Protein AF-A0A962MUR0-F1 (afdb_monomer)

Structure (mmCIF, N/CA/C/O backbone):
data_AF-A0A962MUR0-F1
#
_entry.id   AF-A0A962MUR0-F1
#
loop_
_atom_site.group_PDB
_atom_site.id
_atom_site.type_symbol
_atom_site.label_atom_id
_atom_site.label_alt_id
_atom_site.label_comp_id
_atom_site.label_asym_id
_atom_site.label_entity_id
_atom_site.label_seq_id
_atom_site.pdbx_PDB_ins_code
_atom_site.Cartn_x
_atom_site.Cartn_y
_atom_site.Cartn_z
_atom_site.occupancy
_atom_site.B_iso_or_equiv
_atom_site.auth_seq_id
_atom_site.auth_comp_id
_atom_site.auth_asym_id
_atom_site.auth_atom_id
_atom_site.pdbx_PDB_model_num
ATOM 1 N N . MET A 1 1 ? -24.476 7.058 16.464 1.00 91.00 1 MET A N 1
ATOM 2 C CA . MET A 1 1 ? -24.749 7.103 15.006 1.00 91.00 1 MET A CA 1
ATOM 3 C C . MET A 1 1 ? -24.484 5.708 14.473 1.00 91.00 1 MET A C 1
ATOM 5 O O . MET A 1 1 ? -23.528 5.106 14.948 1.00 91.00 1 MET A O 1
ATOM 9 N N . LYS A 1 2 ? -25.332 5.160 13.594 1.00 96.19 2 LYS A N 1
ATOM 10 C CA . LYS A 1 2 ? -25.088 3.818 13.044 1.00 96.19 2 LYS A CA 1
ATOM 11 C C . LYS A 1 2 ? -24.038 3.893 11.935 1.00 96.19 2 LYS A C 1
ATOM 13 O O . LYS A 1 2 ? -23.940 4.911 11.255 1.00 96.19 2 LYS A O 1
ATOM 18 N N . ILE A 1 3 ? -23.283 2.816 11.740 1.00 96.94 3 ILE A N 1
ATOM 19 C CA . ILE A 1 3 ? -22.234 2.721 10.719 1.00 96.94 3 ILE A CA 1
ATOM 20 C C . ILE A 1 3 ? -22.743 3.052 9.301 1.00 96.94 3 ILE A C 1
ATOM 22 O O . ILE A 1 3 ? -22.051 3.802 8.620 1.00 96.94 3 ILE A O 1
ATOM 26 N N . PRO A 1 4 ? -23.930 2.594 8.844 1.00 97.62 4 PRO A N 1
ATOM 27 C CA . PRO A 1 4 ? -24.432 2.964 7.519 1.00 97.62 4 PRO A CA 1
ATOM 28 C C . PRO A 1 4 ? -24.612 4.476 7.332 1.00 97.62 4 PRO A C 1
ATOM 30 O O . PRO A 1 4 ? -24.230 5.005 6.293 1.00 97.62 4 PRO A O 1
ATOM 33 N N . ASP A 1 5 ? -25.132 5.175 8.346 1.00 97.69 5 ASP A N 1
ATOM 34 C CA . ASP A 1 5 ? -25.306 6.632 8.302 1.00 97.69 5 ASP A CA 1
ATOM 35 C C . ASP A 1 5 ? -23.935 7.332 8.318 1.00 97.69 5 ASP A C 1
ATOM 37 O O . ASP A 1 5 ? -23.679 8.242 7.540 1.00 97.69 5 ASP A O 1
ATOM 41 N N . TYR A 1 6 ? -23.014 6.852 9.162 1.00 98.00 6 TYR A N 1
ATOM 42 C CA . TYR A 1 6 ? -21.638 7.354 9.236 1.00 98.00 6 TYR A CA 1
ATOM 43 C C . TYR A 1 6 ? -20.894 7.238 7.898 1.00 98.00 6 TYR A C 1
ATOM 45 O O . TYR A 1 6 ? -20.182 8.158 7.502 1.00 98.00 6 TYR A O 1
ATOM 53 N N . LEU A 1 7 ? -21.062 6.116 7.192 1.00 97.88 7 LEU A N 1
ATOM 54 C CA . LEU A 1 7 ? -20.420 5.873 5.901 1.00 97.88 7 LEU A CA 1
ATOM 55 C C . LEU A 1 7 ? -20.862 6.877 4.833 1.00 97.88 7 LEU A C 1
ATOM 57 O O . LEU A 1 7 ? -20.022 7.312 4.049 1.00 97.88 7 LEU A O 1
ATOM 61 N N . GLN A 1 8 ? -22.137 7.277 4.828 1.00 97.62 8 GLN A N 1
ATOM 62 C CA . GLN A 1 8 ? -22.642 8.291 3.896 1.00 97.62 8 GLN A CA 1
ATOM 63 C C . GLN A 1 8 ? -21.968 9.646 4.130 1.00 97.62 8 GLN A C 1
ATOM 65 O O . GLN A 1 8 ? -21.512 10.279 3.182 1.00 97.62 8 GLN A O 1
ATOM 70 N N . GLU A 1 9 ? -21.833 10.058 5.392 1.00 97.75 9 GLU A N 1
ATOM 71 C CA . GLU A 1 9 ? -21.194 11.330 5.753 1.00 97.75 9 GLU A CA 1
ATOM 72 C C . GLU A 1 9 ? -19.685 11.340 5.455 1.00 97.75 9 GLU A C 1
ATOM 74 O O . GLU A 1 9 ? -19.100 12.382 5.158 1.00 97.75 9 GLU A O 1
ATOM 79 N N . MET A 1 10 ? -19.036 10.176 5.523 1.00 97.56 10 MET A N 1
ATOM 80 C CA . MET A 1 10 ? -17.583 10.058 5.384 1.00 97.56 10 MET A CA 1
ATOM 81 C C . MET A 1 10 ? -17.094 9.742 3.976 1.00 97.56 10 MET A C 1
ATOM 83 O O . MET A 1 10 ? -15.883 9.802 3.752 1.00 97.56 10 MET A O 1
ATOM 87 N N . GLN A 1 11 ? -17.990 9.423 3.039 1.00 98.00 11 GLN A N 1
ATOM 88 C CA . GLN A 1 11 ? -17.624 8.944 1.706 1.00 98.00 11 GLN A CA 1
ATOM 89 C C . GLN A 1 11 ? -16.586 9.841 1.030 1.00 98.00 11 GLN A C 1
ATOM 91 O O . GLN A 1 11 ? -15.502 9.375 0.686 1.00 98.00 11 GLN A O 1
ATOM 96 N N . HIS A 1 12 ? -16.865 11.141 0.933 1.00 97.94 12 HIS A N 1
ATOM 97 C CA . HIS A 1 12 ? -15.973 12.077 0.253 1.00 97.94 12 HIS A CA 1
ATOM 98 C C . HIS A 1 12 ? -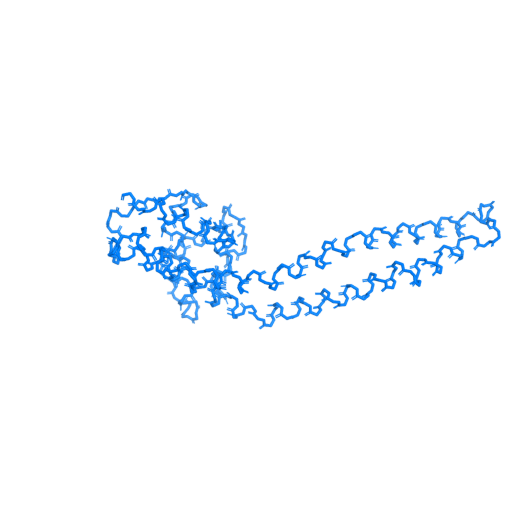14.572 12.145 0.889 1.00 97.94 12 HIS A C 1
ATOM 100 O O . HIS A 1 12 ? -13.558 12.170 0.188 1.00 97.94 12 HIS A O 1
ATOM 106 N N . ALA A 1 13 ? -14.500 12.153 2.224 1.00 97.94 13 ALA A N 1
ATOM 107 C CA . ALA A 1 13 ? -13.229 12.205 2.941 1.00 97.94 13 ALA A CA 1
ATOM 108 C C . ALA A 1 13 ? -12.424 10.909 2.759 1.00 97.94 13 ALA A C 1
ATOM 110 O O . ALA A 1 13 ? -11.217 10.961 2.522 1.00 97.94 13 ALA A O 1
ATOM 111 N N . VAL A 1 14 ? -13.090 9.753 2.824 1.00 98.12 14 VAL A N 1
ATOM 112 C CA . VAL A 1 14 ? -12.462 8.440 2.627 1.00 98.12 14 VAL A CA 1
ATOM 113 C C . VAL A 1 14 ? -11.952 8.284 1.195 1.00 98.12 14 VAL A C 1
ATOM 115 O O . VAL A 1 14 ? -10.801 7.898 1.010 1.00 98.12 14 VAL A O 1
ATOM 118 N N . GLU A 1 15 ? -12.761 8.625 0.189 1.00 98.06 15 GLU A N 1
ATOM 119 C CA . GLU A 1 15 ? -12.361 8.578 -1.224 1.00 98.06 15 GLU A CA 1
ATOM 120 C C . GLU A 1 15 ? -11.137 9.455 -1.494 1.00 98.06 15 GLU A C 1
ATOM 122 O O . GLU A 1 15 ? -10.189 9.013 -2.142 1.00 98.06 15 GLU A O 1
ATOM 127 N N . THR A 1 16 ? -11.128 10.672 -0.944 1.00 97.75 16 THR A N 1
ATOM 128 C CA . THR A 1 16 ? -9.997 11.597 -1.083 1.00 97.75 16 THR A CA 1
ATOM 129 C C . THR A 1 16 ? -8.728 10.998 -0.480 1.00 97.75 16 THR A C 1
ATOM 131 O O . THR A 1 16 ? -7.698 10.936 -1.147 1.00 97.75 16 THR A O 1
ATOM 134 N N . VAL A 1 17 ? -8.795 10.501 0.759 1.00 97.31 17 VAL A N 1
ATOM 135 C CA . VAL A 1 17 ? -7.627 9.927 1.445 1.00 97.31 17 VAL A CA 1
ATOM 136 C C . VAL A 1 17 ? -7.112 8.671 0.737 1.00 97.31 17 VAL A C 1
ATOM 138 O O 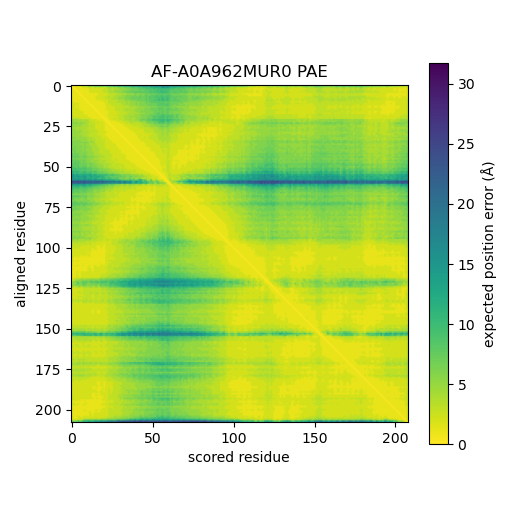. VAL A 1 17 ? -5.906 8.549 0.535 1.00 97.31 17 VAL A O 1
ATOM 141 N N . ILE A 1 18 ? -7.995 7.764 0.307 1.00 97.12 18 ILE A N 1
ATOM 142 C CA . ILE A 1 18 ? -7.610 6.561 -0.452 1.00 97.12 18 ILE A CA 1
ATOM 143 C C . ILE A 1 18 ? -6.938 6.940 -1.778 1.00 97.12 18 ILE A C 1
ATOM 145 O O . ILE A 1 18 ? -5.914 6.351 -2.141 1.00 97.12 18 ILE A O 1
ATOM 149 N N . GLY A 1 19 ? -7.486 7.935 -2.481 1.00 95.69 19 GLY A N 1
ATOM 150 C CA . GLY A 1 19 ? -6.922 8.444 -3.728 1.00 95.69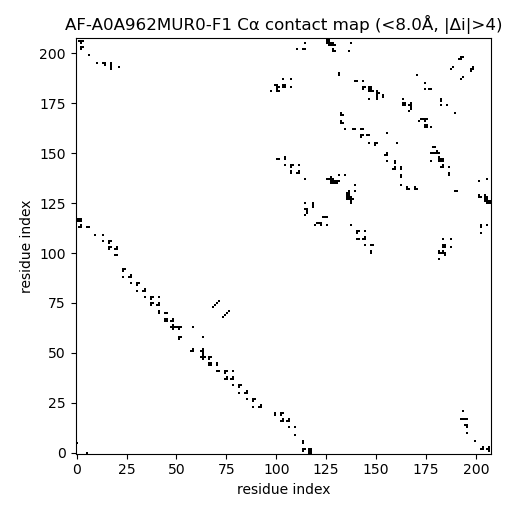 19 GLY A CA 1
ATOM 151 C C . GLY A 1 19 ? -5.501 8.979 -3.547 1.00 95.69 19 GLY A C 1
ATOM 152 O O . GLY A 1 19 ? -4.619 8.642 -4.335 1.00 95.69 19 GLY A O 1
ATOM 153 N N . GLU A 1 20 ? -5.254 9.752 -2.488 1.00 94.25 20 GLU A N 1
ATOM 154 C CA . GLU A 1 20 ? -3.919 10.291 -2.195 1.00 94.25 20 GLU A CA 1
ATOM 155 C C . GLU A 1 20 ? -2.923 9.205 -1.746 1.00 94.25 20 GLU A C 1
ATOM 157 O O . GLU A 1 20 ? -1.777 9.221 -2.189 1.00 94.25 20 GLU A O 1
ATOM 162 N N . ILE A 1 21 ? -3.348 8.217 -0.947 1.00 93.75 21 ILE A N 1
ATOM 163 C CA . ILE A 1 21 ? -2.493 7.078 -0.545 1.00 93.75 21 ILE A CA 1
ATOM 164 C C . ILE A 1 21 ? -2.026 6.271 -1.768 1.00 93.75 21 ILE A C 1
ATOM 166 O O . ILE A 1 21 ? -0.873 5.832 -1.843 1.00 93.75 21 ILE A O 1
ATOM 170 N N . SER A 1 22 ? -2.930 6.059 -2.726 1.00 92.19 22 SER A N 1
ATOM 171 C CA . SER A 1 22 ? -2.708 5.137 -3.845 1.00 92.19 22 SER A CA 1
ATOM 172 C C . SER A 1 22 ? -1.991 5.784 -5.031 1.00 92.19 22 SER A C 1
ATOM 174 O O . SER A 1 22 ? -1.354 5.076 -5.808 1.00 92.19 22 SER A O 1
ATOM 176 N N . ARG A 1 23 ? -2.073 7.114 -5.187 1.00 91.12 23 ARG A N 1
ATOM 177 C CA . ARG A 1 23 ? -1.609 7.829 -6.389 1.00 91.12 23 ARG A CA 1
ATOM 178 C C . ARG A 1 23 ? -0.151 7.537 -6.737 1.00 91.12 23 ARG A C 1
ATOM 180 O O . ARG A 1 23 ? 0.143 7.167 -7.869 1.00 91.12 23 ARG A O 1
ATOM 187 N N . GLU A 1 24 ? 0.761 7.718 -5.788 1.00 88.69 24 GLU A N 1
ATOM 188 C CA . GLU A 1 24 ? 2.200 7.573 -6.053 1.00 88.69 24 GLU A CA 1
ATOM 189 C C . GLU A 1 24 ? 2.610 6.111 -6.231 1.00 88.69 24 GLU A C 1
ATOM 191 O O . GLU A 1 24 ? 3.416 5.794 -7.105 1.00 88.69 24 GLU A O 1
ATOM 196 N N . HIS A 1 25 ? 1.990 5.210 -5.469 1.00 89.88 25 HIS A N 1
ATOM 197 C CA . HIS A 1 25 ? 2.179 3.771 -5.628 1.00 89.88 25 HIS A CA 1
ATOM 198 C C . HIS A 1 25 ? 1.737 3.290 -7.013 1.00 89.88 25 HIS A C 1
ATOM 200 O O . HIS A 1 25 ? 2.443 2.496 -7.633 1.00 89.88 25 HIS A O 1
ATOM 206 N N . GLN A 1 26 ? 0.611 3.802 -7.523 1.00 92.62 26 GLN A N 1
ATOM 207 C CA . GLN A 1 26 ? 0.123 3.456 -8.856 1.00 92.62 26 GLN A CA 1
ATOM 208 C C . GLN A 1 26 ? 1.083 3.940 -9.948 1.00 92.62 26 GLN A C 1
ATOM 210 O O . GLN A 1 26 ? 1.400 3.171 -10.845 1.00 92.62 26 GLN A O 1
ATOM 215 N N . ILE A 1 27 ? 1.626 5.157 -9.828 1.00 94.06 27 ILE A N 1
ATOM 216 C CA . ILE A 1 27 ? 2.626 5.679 -10.776 1.00 94.06 27 ILE A CA 1
ATOM 217 C C . ILE A 1 27 ? 3.860 4.769 -10.827 1.00 94.06 27 ILE A C 1
ATOM 219 O O . ILE A 1 27 ? 4.332 4.426 -11.909 1.00 94.06 27 ILE A O 1
ATOM 223 N N . VAL A 1 28 ? 4.382 4.356 -9.667 1.00 94.75 28 VAL A N 1
ATOM 224 C CA . VAL A 1 28 ? 5.532 3.440 -9.605 1.00 94.75 28 VAL A CA 1
ATOM 225 C C . VAL A 1 28 ? 5.189 2.086 -10.234 1.00 94.75 28 VAL A C 1
ATOM 227 O O . VAL A 1 28 ? 5.980 1.570 -11.024 1.00 94.75 28 VAL A O 1
ATOM 230 N N . ALA A 1 29 ? 4.016 1.528 -9.926 1.00 94.69 29 ALA A N 1
ATOM 231 C CA . ALA A 1 29 ? 3.569 0.251 -10.478 1.00 94.69 29 ALA A CA 1
ATOM 232 C C . ALA A 1 29 ? 3.402 0.299 -12.008 1.00 94.69 29 ALA A C 1
ATOM 234 O O . ALA A 1 29 ? 3.852 -0.614 -12.703 1.00 94.69 29 ALA A O 1
ATOM 235 N N . ASP A 1 30 ? 2.822 1.376 -12.540 1.00 96.50 30 ASP A N 1
ATOM 236 C CA . ASP A 1 30 ? 2.631 1.576 -13.978 1.00 96.50 30 ASP A CA 1
ATOM 237 C C . ASP A 1 30 ? 3.984 1.693 -14.698 1.00 96.50 30 ASP A C 1
ATOM 239 O O . ASP A 1 30 ? 4.229 1.003 -15.688 1.00 96.50 30 ASP A O 1
ATOM 243 N N . LEU A 1 31 ? 4.920 2.480 -14.153 1.00 97.38 31 LEU A N 1
ATOM 244 C CA . LEU A 1 31 ? 6.272 2.614 -14.707 1.00 97.38 31 LEU A CA 1
ATOM 245 C C . LEU A 1 31 ? 7.040 1.286 -14.697 1.00 97.38 31 LEU A C 1
ATOM 247 O O . LEU A 1 31 ? 7.739 0.975 -15.663 1.00 97.38 31 LEU A O 1
ATOM 251 N N . GLN A 1 32 ? 6.897 0.477 -13.644 1.00 97.38 32 GLN A N 1
ATOM 252 C CA . GLN A 1 32 ? 7.473 -0.870 -13.593 1.00 97.38 32 GLN A CA 1
ATOM 253 C C . GLN A 1 32 ? 6.870 -1.787 -14.663 1.00 97.38 32 GLN A C 1
ATOM 255 O O . GLN A 1 32 ? 7.609 -2.510 -15.338 1.00 97.38 32 GLN A O 1
ATOM 260 N N . ALA A 1 33 ? 5.548 -1.741 -14.842 1.00 97.44 33 ALA A N 1
ATOM 261 C CA . ALA A 1 33 ? 4.847 -2.527 -15.851 1.00 97.44 33 ALA A CA 1
ATOM 262 C C . ALA A 1 33 ? 5.248 -2.125 -17.279 1.00 97.44 33 ALA A C 1
ATOM 264 O O . ALA A 1 33 ? 5.405 -2.994 -18.134 1.00 97.44 33 ALA A O 1
ATOM 265 N N . GLU A 1 34 ? 5.474 -0.834 -17.530 1.00 97.19 34 GLU A N 1
ATOM 266 C CA . GLU A 1 34 ? 5.957 -0.312 -18.815 1.00 97.19 34 GLU A CA 1
ATOM 267 C C . GLU A 1 34 ? 7.441 -0.631 -19.068 1.00 97.19 34 GLU A C 1
ATOM 269 O O . GLU A 1 34 ? 7.841 -0.883 -20.206 1.00 97.19 34 GLU A O 1
ATOM 274 N N . LEU A 1 35 ? 8.271 -0.667 -18.021 1.00 97.31 35 LEU A N 1
ATOM 275 C CA . LEU A 1 35 ? 9.699 -0.976 -18.132 1.00 97.31 35 LEU A CA 1
ATOM 276 C C . LEU A 1 35 ? 9.962 -2.467 -18.403 1.00 97.31 35 LEU A C 1
ATOM 278 O O . LEU A 1 35 ? 10.924 -2.809 -19.092 1.00 97.31 35 LEU A O 1
ATOM 282 N N . ALA A 1 36 ? 9.107 -3.361 -17.898 1.00 97.69 36 ALA A N 1
ATOM 283 C CA . ALA A 1 36 ? 9.243 -4.807 -18.077 1.00 97.69 36 ALA A CA 1
ATOM 284 C C . ALA A 1 36 ? 9.367 -5.256 -19.556 1.00 97.69 36 ALA A C 1
ATOM 286 O O . ALA A 1 36 ? 10.350 -5.931 -19.878 1.00 97.69 36 ALA A O 1
ATOM 287 N N . PRO A 1 37 ? 8.462 -4.881 -20.486 1.00 97.94 37 PRO A N 1
ATOM 288 C CA . PRO A 1 37 ? 8.604 -5.244 -21.896 1.00 97.94 37 PRO A CA 1
ATOM 289 C C . PRO A 1 37 ? 9.809 -4.573 -22.570 1.00 97.94 37 PRO A C 1
ATOM 291 O O . PRO A 1 37 ? 10.417 -5.176 -23.452 1.00 97.94 37 PRO A O 1
ATOM 294 N N . LEU A 1 38 ? 10.199 -3.364 -22.146 1.00 98.06 38 LEU A N 1
ATOM 295 C CA . LEU A 1 38 ? 11.386 -2.680 -22.675 1.00 98.06 38 LEU A CA 1
ATOM 296 C C . LEU A 1 38 ? 12.681 -3.404 -22.292 1.00 98.06 38 LEU A C 1
ATOM 298 O O . LEU A 1 38 ? 13.577 -3.536 -23.126 1.00 98.06 38 LEU A O 1
ATOM 302 N N . ASN A 1 39 ? 12.770 -3.911 -21.057 1.00 97.94 39 ASN A N 1
ATOM 303 C CA . ASN A 1 39 ? 13.885 -4.750 -20.618 1.00 97.94 39 ASN A CA 1
ATOM 304 C C . ASN A 1 39 ? 13.989 -6.014 -21.482 1.00 97.94 39 ASN A C 1
AT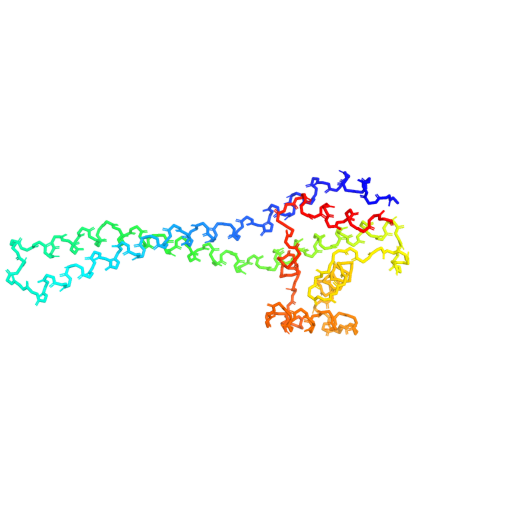OM 306 O O . ASN A 1 39 ? 15.058 -6.284 -22.023 1.00 97.94 39 ASN A O 1
ATOM 310 N N . ALA A 1 40 ? 12.874 -6.729 -21.670 1.00 98.19 40 ALA A N 1
ATOM 311 C CA . ALA A 1 40 ? 12.846 -7.954 -22.467 1.00 98.19 40 ALA A CA 1
ATOM 312 C C . ALA A 1 40 ? 13.238 -7.711 -23.937 1.00 98.19 40 ALA A C 1
ATOM 314 O O . ALA A 1 40 ? 14.039 -8.457 -24.495 1.00 98.19 40 ALA A O 1
ATOM 315 N N . ALA A 1 41 ? 12.724 -6.644 -24.559 1.00 98.06 41 ALA A N 1
ATOM 316 C CA . ALA A 1 41 ? 13.063 -6.292 -25.939 1.00 98.06 41 ALA A CA 1
ATOM 317 C C . ALA A 1 41 ? 14.533 -5.864 -26.102 1.00 98.06 41 ALA A C 1
ATOM 319 O O . ALA A 1 41 ? 15.169 -6.185 -27.104 1.00 98.06 41 ALA A O 1
ATOM 320 N N . THR A 1 42 ? 15.080 -5.155 -25.111 1.00 98.25 42 THR A N 1
ATOM 321 C CA . THR A 1 42 ? 16.491 -4.745 -25.101 1.00 98.25 42 THR A CA 1
ATOM 322 C C . THR A 1 42 ? 17.417 -5.956 -24.978 1.00 98.25 42 THR A C 1
ATOM 324 O O . THR A 1 42 ? 18.402 -6.061 -25.709 1.00 98.25 42 THR A O 1
ATOM 327 N N . GLU A 1 43 ? 17.088 -6.890 -24.084 1.00 98.38 43 GLU A N 1
ATOM 328 C CA . GLU A 1 43 ? 17.840 -8.133 -23.900 1.00 98.38 43 GLU A CA 1
ATOM 329 C C . GLU A 1 43 ? 17.808 -9.014 -25.157 1.00 98.38 43 GLU A C 1
ATOM 331 O O . GLU A 1 43 ? 18.859 -9.502 -25.576 1.00 98.38 43 GLU A O 1
ATOM 336 N N . ASP A 1 44 ? 16.645 -9.162 -25.804 1.00 98.31 44 ASP A N 1
ATOM 337 C CA . ASP A 1 44 ? 16.521 -9.879 -27.082 1.00 98.31 44 ASP A CA 1
ATOM 338 C C . ASP A 1 44 ? 17.408 -9.256 -28.170 1.00 98.31 44 ASP A C 1
ATOM 340 O O . ASP A 1 44 ? 18.207 -9.954 -28.801 1.00 98.31 44 ASP A O 1
ATOM 344 N N . GLY A 1 45 ? 17.322 -7.934 -28.355 1.00 98.06 45 GLY A N 1
ATOM 345 C CA . GLY A 1 45 ? 18.089 -7.211 -29.371 1.00 98.06 45 GLY A CA 1
ATOM 346 C C . GLY A 1 45 ? 19.599 -7.397 -29.213 1.00 98.06 45 GLY A C 1
ATOM 347 O O . GLY A 1 45 ? 20.287 -7.783 -30.165 1.00 98.06 45 GLY A O 1
ATOM 348 N N . TYR A 1 46 ? 20.119 -7.218 -27.995 1.00 98.31 46 TYR A N 1
ATOM 349 C CA . TYR A 1 46 ? 21.542 -7.422 -27.723 1.00 98.31 46 TYR A CA 1
ATOM 350 C C . TYR A 1 46 ? 21.965 -8.889 -27.804 1.00 98.31 46 TYR A C 1
ATOM 352 O O . TYR A 1 46 ? 23.034 -9.168 -28.347 1.00 98.31 46 TYR A O 1
ATOM 360 N N . SER A 1 47 ? 21.129 -9.831 -27.360 1.00 98.00 47 SER A N 1
ATOM 361 C CA . SER A 1 47 ? 21.418 -11.268 -27.477 1.00 98.00 47 SER A CA 1
ATOM 362 C C . SER A 1 47 ? 21.527 -11.706 -28.939 1.00 98.00 47 SER A C 1
ATOM 364 O O . SER A 1 47 ? 22.414 -12.480 -29.297 1.00 98.00 47 SER A O 1
ATOM 366 N N . ARG A 1 48 ? 20.662 -11.179 -29.815 1.00 96.81 48 ARG A N 1
ATOM 367 C CA . ARG A 1 48 ? 20.711 -11.434 -31.263 1.00 96.81 48 ARG A CA 1
ATOM 368 C C . ARG A 1 48 ? 21.958 -10.833 -31.907 1.00 96.81 48 ARG A C 1
ATOM 370 O O . ARG A 1 48 ? 22.603 -11.504 -32.713 1.00 96.81 48 ARG A O 1
ATOM 377 N N . ALA A 1 49 ? 22.317 -9.604 -31.537 1.00 96.69 49 ALA A N 1
ATOM 378 C CA . ALA A 1 49 ? 23.543 -8.973 -32.020 1.00 96.69 49 ALA A CA 1
ATOM 379 C C . ALA A 1 49 ? 24.794 -9.751 -31.573 1.00 96.69 49 ALA A C 1
ATOM 381 O O . ALA A 1 49 ? 25.687 -10.009 -32.380 1.00 96.69 49 ALA A O 1
ATOM 382 N N . GLU A 1 50 ? 24.838 -10.186 -30.310 1.00 96.75 50 GLU A N 1
ATOM 383 C CA . GLU A 1 50 ? 25.933 -10.995 -29.770 1.00 96.75 50 GLU A CA 1
ATOM 384 C C . GLU A 1 50 ? 26.016 -12.374 -30.435 1.00 96.75 50 GLU A C 1
ATOM 386 O O . GLU A 1 50 ? 27.112 -12.851 -30.737 1.00 96.75 50 GLU A O 1
ATOM 391 N N . PHE A 1 51 ? 24.874 -13.011 -30.701 1.00 96.69 51 PHE A N 1
ATOM 392 C CA . PHE A 1 51 ? 24.834 -14.274 -31.429 1.00 96.69 51 PHE A CA 1
ATOM 393 C C . PHE A 1 51 ? 25.494 -14.143 -32.806 1.00 96.69 51 PHE A C 1
ATOM 395 O O . PHE A 1 51 ? 26.343 -14.967 -33.140 1.00 96.69 51 PHE A O 1
ATOM 402 N N . LEU A 1 52 ? 25.163 -13.104 -33.576 1.00 95.62 52 LEU A N 1
ATOM 403 C CA . LEU A 1 52 ? 25.771 -12.861 -34.889 1.00 95.62 52 LEU A CA 1
ATOM 404 C C . LEU A 1 52 ? 27.266 -12.543 -34.772 1.00 95.62 52 LEU A C 1
ATOM 406 O O . LEU A 1 52 ? 28.072 -13.129 -35.488 1.00 95.62 52 LEU A O 1
ATOM 410 N N . ALA A 1 53 ? 27.666 -11.738 -33.785 1.00 93.25 53 ALA A N 1
ATOM 411 C CA . ALA A 1 53 ? 29.079 -11.450 -33.530 1.00 93.25 53 ALA A CA 1
ATOM 412 C C . ALA A 1 53 ? 29.904 -12.712 -33.197 1.00 93.25 53 ALA A C 1
ATOM 414 O O . ALA A 1 53 ? 31.088 -12.792 -33.525 1.00 93.25 53 ALA A O 1
ATOM 415 N N . ARG A 1 54 ? 29.289 -13.712 -32.549 1.00 94.31 54 ARG A N 1
ATOM 416 C CA . ARG A 1 54 ? 29.909 -15.016 -32.244 1.00 94.31 54 ARG A CA 1
ATOM 417 C C . ARG A 1 54 ? 29.837 -16.015 -33.404 1.00 94.31 54 ARG A C 1
ATOM 419 O O . ARG A 1 54 ? 30.545 -17.018 -33.364 1.00 94.31 54 ARG A O 1
ATOM 426 N N . ASN A 1 55 ? 29.008 -15.757 -34.414 1.00 94.19 55 ASN A N 1
ATOM 427 C CA . ASN A 1 55 ? 28.803 -16.612 -35.582 1.00 94.19 55 ASN A CA 1
ATOM 428 C C . ASN A 1 55 ? 28.953 -15.777 -36.869 1.00 94.19 55 ASN A C 1
ATOM 430 O O . ASN A 1 55 ? 27.966 -15.569 -37.573 1.00 94.19 55 ASN A O 1
ATOM 434 N N . PRO A 1 56 ? 30.168 -15.293 -37.190 1.00 88.88 56 PRO A N 1
ATOM 435 C CA . PRO A 1 56 ? 30.386 -14.346 -38.285 1.00 88.88 56 PRO A CA 1
ATOM 436 C C . PRO A 1 56 ? 30.002 -14.901 -39.663 1.00 88.88 56 PRO A C 1
ATOM 438 O O . PRO A 1 56 ? 29.628 -14.132 -40.539 1.00 88.88 56 PRO A O 1
ATOM 441 N N . ASP A 1 57 ? 30.018 -16.225 -39.844 1.00 92.56 57 ASP A N 1
ATOM 442 C CA . ASP A 1 57 ? 29.545 -16.888 -41.069 1.00 92.56 57 ASP A CA 1
ATOM 443 C C . ASP A 1 57 ? 28.029 -16.717 -41.307 1.00 92.56 57 ASP A C 1
ATOM 445 O O . ASP A 1 57 ? 27.537 -17.030 -42.388 1.00 92.56 57 ASP A O 1
ATOM 449 N N . LEU A 1 58 ? 27.282 -16.271 -40.290 1.00 89.00 58 LEU A N 1
ATOM 450 C CA . LEU A 1 58 ? 25.850 -15.961 -40.346 1.00 89.00 58 LEU A CA 1
ATOM 451 C C . LEU A 1 58 ? 25.574 -14.446 -40.338 1.00 89.00 58 LEU A C 1
ATOM 453 O O . LEU A 1 58 ? 24.417 -14.044 -40.459 1.00 89.00 58 LEU A O 1
ATOM 457 N N . ASP A 1 59 ? 26.602 -13.612 -40.149 1.00 86.94 59 ASP A N 1
ATOM 458 C CA . ASP A 1 59 ? 26.495 -12.151 -40.062 1.00 86.94 59 ASP A CA 1
ATOM 459 C C . ASP A 1 59 ? 26.732 -11.503 -41.432 1.00 86.94 59 ASP A C 1
ATOM 461 O O . ASP A 1 59 ? 27.713 -10.791 -41.669 1.00 86.94 59 ASP A O 1
ATOM 465 N N . ASP A 1 60 ? 25.818 -11.785 -42.358 1.00 83.81 60 ASP A N 1
ATOM 466 C CA . ASP A 1 60 ? 25.855 -11.212 -43.699 1.00 83.81 60 ASP A CA 1
ATOM 467 C C . ASP A 1 60 ? 25.698 -9.682 -43.633 1.00 83.81 60 ASP A C 1
ATOM 469 O O . ASP A 1 60 ? 24.754 -9.149 -43.047 1.00 83.81 60 ASP A O 1
ATOM 473 N N . GLU A 1 61 ? 26.637 -8.965 -44.256 1.00 83.69 61 GLU A N 1
ATOM 474 C CA . GLU A 1 61 ? 26.602 -7.502 -44.429 1.00 83.69 61 GLU A CA 1
ATOM 475 C C . GLU A 1 61 ? 26.539 -6.680 -43.121 1.00 83.69 61 GLU A C 1
ATOM 477 O O . GLU A 1 61 ? 26.104 -5.527 -43.121 1.00 83.69 61 GLU A O 1
ATOM 482 N N . GLY A 1 62 ? 27.024 -7.226 -41.999 1.00 88.88 62 GLY A N 1
ATOM 483 C CA . GLY A 1 62 ? 27.074 -6.505 -40.721 1.00 88.88 62 GLY A CA 1
ATOM 484 C C . GLY A 1 62 ? 25.701 -6.309 -40.073 1.00 88.88 62 GLY A C 1
ATOM 485 O O . GLY A 1 62 ? 25.490 -5.342 -39.328 1.00 88.88 62 GLY A O 1
ATOM 486 N N . LEU A 1 63 ? 24.768 -7.223 -40.340 1.00 93.06 63 LEU A N 1
ATOM 487 C CA . LEU A 1 63 ? 23.435 -7.271 -39.746 1.00 93.06 63 LEU A CA 1
ATOM 488 C C . LEU A 1 63 ? 23.468 -7.191 -38.211 1.00 93.06 63 LEU A C 1
ATOM 490 O O . LEU A 1 63 ? 22.655 -6.481 -37.617 1.00 93.06 63 LEU A O 1
ATOM 494 N N . GLY A 1 64 ? 24.424 -7.851 -37.556 1.00 93.81 64 GLY A N 1
ATOM 495 C CA . GLY A 1 64 ? 24.611 -7.792 -36.106 1.00 93.81 64 GLY A CA 1
ATOM 496 C C . GLY A 1 64 ? 24.920 -6.379 -35.611 1.00 93.81 64 GLY A C 1
ATOM 497 O O . GLY A 1 64 ? 24.358 -5.934 -34.609 1.00 93.81 64 GLY A O 1
ATOM 498 N N . THR A 1 65 ? 25.732 -5.627 -36.360 1.00 95.06 65 THR A N 1
ATOM 499 C CA . THR A 1 65 ? 26.012 -4.212 -36.065 1.00 95.06 65 THR A CA 1
ATOM 500 C C . THR A 1 65 ? 24.761 -3.352 -36.246 1.00 95.06 65 THR A C 1
ATOM 502 O O . THR A 1 65 ? 24.495 -2.477 -35.421 1.00 95.06 65 THR A O 1
ATOM 505 N N . ALA A 1 66 ? 23.964 -3.609 -37.286 1.00 96.25 66 ALA A N 1
ATOM 506 C CA . ALA A 1 66 ? 22.702 -2.903 -37.501 1.00 96.25 66 ALA A CA 1
ATOM 507 C C . ALA A 1 66 ? 21.698 -3.163 -36.362 1.00 96.25 66 ALA A C 1
ATOM 509 O O . ALA A 1 66 ? 21.150 -2.207 -35.815 1.00 96.25 66 ALA A O 1
ATOM 510 N N . ILE A 1 67 ? 21.515 -4.425 -35.950 1.00 96.81 67 ILE A N 1
ATOM 511 C CA . ILE A 1 67 ? 20.644 -4.806 -34.823 1.00 96.81 67 ILE A CA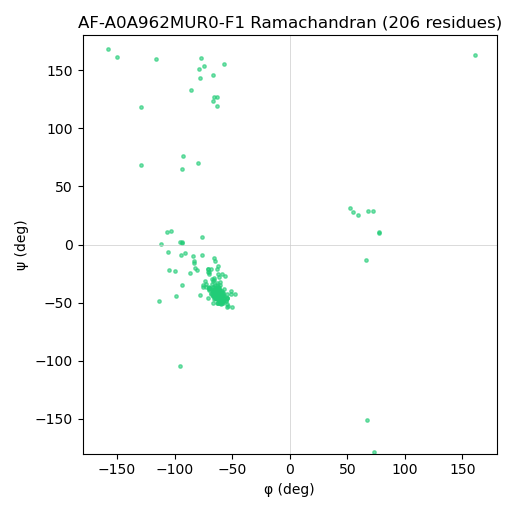 1
ATOM 512 C C . ILE A 1 67 ? 21.113 -4.146 -33.524 1.00 96.81 67 ILE A C 1
ATOM 514 O O . ILE A 1 67 ? 20.289 -3.628 -32.770 1.00 96.81 67 ILE A O 1
ATOM 518 N N . TYR A 1 68 ? 22.424 -4.131 -33.264 1.00 97.75 68 TYR A N 1
ATOM 519 C CA . TYR A 1 68 ? 22.981 -3.482 -32.078 1.00 97.75 68 TYR A CA 1
ATOM 520 C C . TYR A 1 68 ? 22.607 -1.996 -32.021 1.00 97.75 68 TYR A C 1
ATOM 522 O O . TYR A 1 68 ? 22.096 -1.524 -31.006 1.00 97.75 68 TYR A O 1
ATOM 530 N N . TRP A 1 69 ? 22.829 -1.254 -33.110 1.00 98.00 69 TRP A N 1
ATOM 531 C CA . TRP A 1 69 ? 22.543 0.181 -33.137 1.00 98.00 69 TRP A CA 1
ATOM 532 C C . TRP A 1 69 ? 21.049 0.496 -33.120 1.00 98.00 69 TRP A C 1
ATOM 534 O O . TRP A 1 69 ? 20.655 1.462 -32.466 1.00 98.00 69 TRP A O 1
ATOM 544 N N . ASP A 1 70 ? 20.226 -0.318 -33.782 1.00 98.06 70 ASP A N 1
ATOM 545 C CA . ASP A 1 70 ? 18.767 -0.208 -33.713 1.00 98.06 70 ASP A CA 1
ATOM 546 C C . ASP A 1 70 ? 18.264 -0.439 -32.279 1.00 98.06 70 ASP A C 1
ATOM 548 O O . ASP A 1 70 ? 17.474 0.345 -31.756 1.00 98.06 70 ASP A O 1
ATOM 552 N N . THR A 1 71 ? 18.817 -1.437 -31.584 1.00 98.19 71 THR A N 1
ATOM 553 C CA . THR A 1 71 ? 18.510 -1.705 -30.170 1.00 98.19 71 THR A CA 1
ATOM 554 C C . THR A 1 71 ? 18.927 -0.529 -29.284 1.00 98.19 71 THR A C 1
ATOM 556 O O . THR A 1 71 ? 18.110 -0.021 -28.513 1.00 98.19 71 THR A O 1
ATOM 559 N N . TYR A 1 72 ? 20.170 -0.057 -29.429 1.00 98.00 72 TYR A N 1
ATOM 560 C CA . TYR A 1 72 ? 20.752 1.012 -28.612 1.00 98.00 72 TYR A CA 1
ATOM 561 C C . TYR A 1 72 ? 20.004 2.345 -28.764 1.00 98.00 72 TYR A C 1
ATOM 563 O O . TYR A 1 72 ? 19.620 2.972 -27.776 1.00 98.00 72 TYR A O 1
ATOM 571 N N . PHE A 1 73 ? 19.764 2.790 -30.002 1.00 97.88 73 PHE A N 1
ATOM 572 C CA . PHE A 1 73 ? 19.076 4.059 -30.262 1.00 97.88 73 PHE A CA 1
ATOM 573 C C . PHE A 1 73 ? 17.546 3.953 -30.212 1.00 97.88 73 PHE A C 1
ATOM 575 O O . PHE A 1 73 ? 16.876 4.986 -30.102 1.00 97.88 73 PHE A O 1
ATOM 582 N N . GLY A 1 74 ? 17.005 2.736 -30.273 1.00 97.25 74 GLY A N 1
ATOM 583 C CA . GLY A 1 74 ? 15.585 2.424 -30.176 1.00 97.25 74 GLY A CA 1
ATOM 584 C C . GLY A 1 74 ? 15.167 2.045 -28.758 1.00 97.25 74 GLY A C 1
ATOM 585 O O . GLY A 1 74 ? 14.993 2.909 -27.894 1.00 97.25 74 GLY A O 1
ATOM 586 N N . VAL A 1 75 ? 14.944 0.748 -28.532 1.00 97.44 75 VAL A N 1
ATOM 587 C CA . VAL A 1 75 ? 14.318 0.233 -27.302 1.00 97.44 75 VAL A CA 1
ATOM 588 C C . VAL A 1 75 ? 15.154 0.474 -26.044 1.00 97.44 75 VAL A C 1
ATOM 590 O O . VAL A 1 75 ? 14.578 0.802 -25.008 1.00 97.44 75 VAL A O 1
ATOM 593 N N . ASP A 1 76 ? 16.487 0.420 -26.122 1.00 98.31 76 ASP A N 1
ATOM 594 C CA . ASP A 1 76 ? 17.352 0.648 -24.957 1.00 98.31 76 ASP A CA 1
ATOM 595 C C . ASP A 1 76 ? 17.332 2.118 -24.520 1.00 98.31 76 ASP A C 1
ATOM 597 O O . ASP A 1 76 ? 17.263 2.431 -23.332 1.00 98.31 76 ASP A O 1
ATOM 601 N N . LYS A 1 77 ? 17.282 3.052 -25.476 1.00 97.88 77 LYS A N 1
ATOM 602 C CA . LYS A 1 77 ? 17.092 4.474 -25.170 1.00 97.88 77 LYS A CA 1
ATOM 603 C C . LYS A 1 77 ? 15.761 4.726 -24.455 1.00 97.88 77 LYS A C 1
ATOM 605 O O . LYS A 1 77 ? 15.716 5.495 -23.494 1.00 97.88 77 LYS A O 1
ATOM 610 N N . GLN A 1 78 ? 14.677 4.093 -24.906 1.00 97.75 78 GLN A N 1
ATOM 611 C CA . GLN A 1 78 ? 13.372 4.202 -24.243 1.00 97.75 78 GLN A CA 1
ATOM 612 C C . GLN A 1 78 ? 13.417 3.602 -22.836 1.00 97.75 78 GLN A C 1
ATOM 614 O O . GLN A 1 78 ? 12.991 4.251 -21.882 1.00 97.75 78 GLN A O 1
ATOM 619 N N . ARG A 1 79 ? 14.006 2.407 -22.695 1.00 98.00 79 ARG A N 1
ATOM 620 C CA . ARG A 1 79 ? 14.247 1.740 -21.410 1.00 98.00 79 ARG A CA 1
ATOM 621 C C . ARG A 1 79 ? 15.015 2.643 -20.449 1.00 98.00 79 ARG A C 1
ATOM 623 O O . ARG A 1 79 ? 14.615 2.771 -19.298 1.00 98.00 79 ARG A O 1
ATOM 630 N N . PHE A 1 80 ? 16.078 3.296 -20.918 1.00 97.88 80 PHE A N 1
ATOM 631 C CA . PHE A 1 80 ? 16.889 4.211 -20.117 1.00 97.88 80 PHE A CA 1
ATOM 632 C C . PHE A 1 80 ? 16.063 5.379 -19.564 1.00 97.88 80 PHE A C 1
ATOM 634 O O . PHE A 1 80 ? 16.069 5.617 -18.357 1.00 97.88 80 PHE A O 1
ATOM 641 N N . HIS A 1 81 ? 15.315 6.082 -20.420 1.00 97.69 81 HIS A N 1
ATOM 642 C CA . HIS A 1 81 ? 14.458 7.184 -19.971 1.00 97.69 81 HIS A CA 1
ATOM 643 C C . HIS A 1 81 ? 13.381 6.705 -18.997 1.00 97.69 81 HIS A C 1
ATOM 645 O O . HIS A 1 81 ? 13.117 7.364 -17.994 1.00 97.69 81 HIS A O 1
ATOM 651 N N . LYS A 1 82 ? 12.813 5.524 -19.244 1.00 97.56 82 LYS A N 1
ATOM 652 C CA . LYS A 1 82 ? 11.772 4.963 -18.390 1.00 97.56 82 LYS A CA 1
ATOM 653 C C . LYS A 1 82 ? 12.285 4.510 -17.028 1.00 97.56 82 LYS A C 1
ATOM 655 O O . LYS A 1 82 ? 11.621 4.716 -16.018 1.00 97.56 82 LYS A O 1
ATOM 660 N N . ALA A 1 83 ? 13.490 3.949 -16.986 1.00 97.75 83 ALA A N 1
ATOM 661 C CA . ALA A 1 83 ? 14.173 3.621 -15.743 1.00 97.75 83 ALA A CA 1
ATOM 662 C C . ALA A 1 83 ? 14.468 4.883 -14.919 1.00 97.75 83 ALA A C 1
ATOM 664 O O . ALA A 1 83 ? 14.296 4.865 -13.703 1.00 97.75 83 ALA A O 1
ATOM 665 N N . TYR A 1 84 ? 14.840 5.984 -15.578 1.00 97.88 84 TYR A N 1
ATOM 666 C CA . TYR A 1 84 ? 15.028 7.275 -14.918 1.00 97.88 84 TYR A CA 1
ATOM 667 C C . 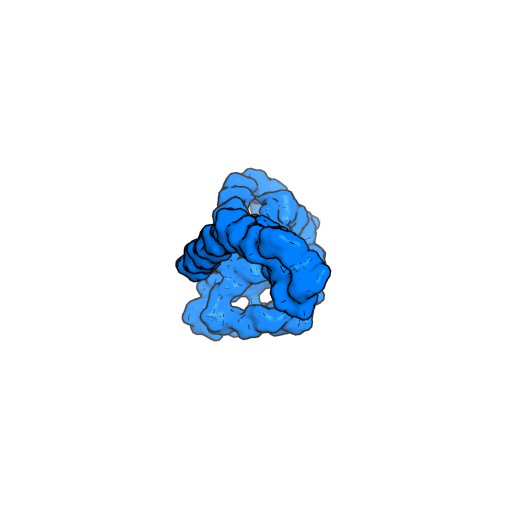TYR A 1 84 ? 13.717 7.832 -14.335 1.00 97.88 84 TYR A C 1
ATOM 669 O O . TYR A 1 84 ? 13.692 8.249 -13.180 1.00 97.88 84 TYR A O 1
ATOM 677 N N . GLU A 1 85 ? 12.609 7.778 -15.085 1.00 97.69 85 GLU A N 1
ATOM 678 C CA . GLU A 1 85 ? 11.276 8.151 -14.576 1.00 97.69 85 GLU A CA 1
ATOM 679 C C . GLU A 1 85 ? 10.878 7.312 -13.351 1.00 97.69 85 GLU A C 1
ATOM 681 O O . GLU A 1 85 ? 10.381 7.850 -12.359 1.00 97.69 85 GLU A O 1
ATOM 686 N N . LEU A 1 86 ? 11.120 5.996 -13.400 1.00 97.25 86 LEU A N 1
ATOM 687 C CA . LEU A 1 86 ? 10.856 5.089 -12.283 1.00 97.25 86 LEU A CA 1
ATOM 688 C C . LEU A 1 86 ? 11.700 5.439 -11.054 1.00 97.25 86 LEU A C 1
ATOM 690 O O . LEU A 1 86 ? 11.186 5.428 -9.933 1.00 97.25 86 LEU A O 1
ATOM 694 N N . GLU A 1 87 ? 12.979 5.758 -11.246 1.00 97.31 87 GLU A N 1
ATOM 695 C CA . GLU A 1 87 ? 13.860 6.189 -10.164 1.00 97.31 87 GLU A CA 1
ATOM 696 C C . GLU A 1 87 ? 13.337 7.477 -9.513 1.00 97.31 87 GLU A C 1
ATOM 698 O O . GLU A 1 87 ? 13.189 7.530 -8.291 1.00 97.31 87 GLU A O 1
ATOM 703 N N . GLU A 1 88 ? 12.976 8.484 -10.312 1.00 96.94 88 GLU A N 1
ATOM 704 C CA . GLU A 1 88 ? 12.431 9.749 -9.813 1.00 96.94 88 GLU A CA 1
ATOM 705 C C . GLU A 1 88 ? 11.112 9.541 -9.049 1.00 96.94 88 GLU A C 1
ATOM 707 O O . GLU A 1 88 ? 10.924 10.082 -7.955 1.00 96.94 88 GLU A O 1
ATOM 712 N N . ALA A 1 89 ? 10.202 8.724 -9.588 1.00 94.62 89 ALA A N 1
ATOM 713 C CA . ALA A 1 89 ? 8.941 8.387 -8.931 1.00 94.62 89 ALA A CA 1
ATOM 714 C C . ALA A 1 89 ? 9.169 7.643 -7.604 1.00 94.62 89 ALA A C 1
ATOM 716 O O . ALA A 1 89 ? 8.532 7.957 -6.598 1.00 94.62 89 ALA A O 1
ATOM 717 N N . THR A 1 90 ? 10.128 6.716 -7.569 1.00 93.94 90 THR A N 1
ATOM 718 C CA . THR A 1 90 ? 10.499 5.972 -6.355 1.00 93.94 90 THR A CA 1
ATOM 719 C C . THR A 1 90 ? 11.110 6.894 -5.299 1.00 93.94 90 THR A C 1
ATOM 721 O O . THR A 1 90 ? 10.808 6.771 -4.111 1.00 93.94 90 THR A O 1
ATOM 724 N N . GLN A 1 91 ? 11.943 7.856 -5.705 1.00 93.12 91 GLN A N 1
ATOM 725 C CA . GLN A 1 91 ? 12.499 8.860 -4.795 1.00 93.12 91 GLN A CA 1
ATOM 726 C C . GLN A 1 91 ? 11.404 9.749 -4.192 1.00 93.12 91 GLN A C 1
ATOM 728 O O . GLN A 1 91 ? 11.426 9.992 -2.984 1.00 93.12 91 GLN A O 1
ATOM 733 N N . LYS A 1 92 ? 10.421 10.183 -4.993 1.00 92.88 92 LYS A N 1
ATOM 734 C CA . LYS A 1 92 ? 9.260 10.951 -4.506 1.00 92.88 92 LYS A CA 1
ATOM 735 C C . LYS A 1 92 ? 8.432 10.148 -3.507 1.00 92.88 92 LYS A C 1
ATOM 737 O O . LYS A 1 92 ? 8.187 10.639 -2.409 1.00 92.88 92 LYS A O 1
ATOM 742 N N . LEU A 1 93 ? 8.109 8.898 -3.839 1.00 90.69 93 LEU A N 1
ATOM 743 C CA . LEU A 1 93 ? 7.370 8.004 -2.949 1.00 90.69 93 LEU A CA 1
ATOM 744 C C . LEU A 1 93 ? 8.085 7.834 -1.600 1.00 90.69 93 LEU A C 1
ATOM 746 O O . LEU A 1 93 ? 7.475 7.937 -0.536 1.00 90.69 93 LEU A O 1
ATOM 750 N N . ASN A 1 94 ? 9.406 7.639 -1.629 1.00 89.56 94 ASN A N 1
ATOM 751 C CA . ASN A 1 94 ? 10.213 7.541 -0.415 1.00 89.56 94 ASN A CA 1
ATOM 752 C C . ASN A 1 94 ? 10.223 8.849 0.389 1.00 89.56 94 ASN A C 1
ATOM 754 O O . ASN A 1 94 ? 10.097 8.810 1.614 1.00 89.56 94 ASN A O 1
ATOM 758 N N . ALA A 1 95 ? 10.331 10.001 -0.279 1.00 91.00 95 ALA A N 1
ATOM 759 C CA . ALA A 1 95 ? 10.272 11.310 0.368 1.00 91.00 95 ALA A CA 1
ATOM 760 C C . ALA A 1 95 ? 8.906 11.572 1.028 1.00 91.00 95 ALA A C 1
ATOM 762 O O . ALA A 1 95 ? 8.837 12.210 2.079 1.00 91.00 95 ALA A O 1
ATOM 763 N N . HIS A 1 96 ? 7.825 11.045 0.451 1.00 93.44 96 HIS A N 1
ATOM 764 C CA . HIS A 1 96 ? 6.459 11.207 0.948 1.00 93.44 96 HIS A CA 1
ATOM 765 C C . HIS A 1 96 ? 5.974 10.066 1.843 1.00 93.44 96 HIS A C 1
ATOM 767 O O . HIS A 1 96 ? 4.855 10.126 2.352 1.00 93.44 96 HIS A O 1
ATOM 773 N N . ARG A 1 97 ? 6.812 9.064 2.126 1.00 90.88 97 ARG A N 1
ATOM 774 C CA . ARG A 1 97 ? 6.446 7.891 2.932 1.00 90.88 97 ARG A CA 1
ATOM 775 C C . ARG A 1 97 ? 5.798 8.249 4.271 1.00 90.88 97 ARG A C 1
ATOM 777 O O . ARG A 1 97 ? 4.800 7.643 4.649 1.00 90.88 97 ARG A O 1
ATOM 784 N N . LEU A 1 98 ? 6.327 9.255 4.972 1.00 91.19 98 LEU A N 1
ATOM 785 C CA . LEU A 1 98 ? 5.742 9.734 6.232 1.00 91.19 98 LEU A CA 1
ATOM 786 C C . LEU A 1 98 ? 4.346 10.342 6.028 1.00 91.19 98 LEU A C 1
ATOM 788 O O . LEU A 1 98 ? 3.451 10.114 6.839 1.00 91.19 98 LEU A O 1
ATOM 792 N N . SER A 1 99 ? 4.145 11.081 4.934 1.00 94.12 99 SER A N 1
ATOM 793 C CA . SER A 1 99 ? 2.846 11.665 4.588 1.00 94.12 99 SER A CA 1
ATOM 794 C C . SER A 1 99 ? 1.826 10.580 4.240 1.00 94.12 99 SER A C 1
ATOM 796 O O . SER A 1 99 ? 0.718 10.595 4.775 1.00 94.12 99 SER A O 1
ATOM 798 N N . VAL A 1 100 ? 2.218 9.585 3.440 1.00 95.06 100 VAL A N 1
ATOM 799 C CA . VAL A 1 100 ? 1.351 8.451 3.093 1.00 95.06 100 VAL A CA 1
ATOM 800 C C . VAL A 1 100 ? 0.980 7.637 4.333 1.00 95.06 100 VAL A C 1
ATOM 802 O O . VAL A 1 100 ? -0.192 7.314 4.524 1.00 95.06 100 VAL A O 1
ATOM 805 N N . ALA A 1 101 ? 1.935 7.364 5.224 1.00 95.38 101 ALA A N 1
ATOM 806 C CA . ALA A 1 101 ? 1.654 6.679 6.483 1.00 95.38 101 ALA A CA 1
ATOM 807 C C . ALA A 1 101 ? 0.684 7.481 7.375 1.00 95.38 101 ALA A C 1
ATOM 809 O O . ALA A 1 101 ? -0.225 6.906 7.974 1.00 95.38 101 ALA A O 1
ATOM 810 N N . ALA A 1 102 ? 0.806 8.811 7.423 1.00 96.06 102 ALA A N 1
ATOM 811 C CA . ALA A 1 102 ? -0.123 9.670 8.160 1.00 96.06 102 ALA A CA 1
ATOM 812 C C . ALA A 1 102 ? -1.542 9.677 7.554 1.00 96.06 102 ALA A C 1
ATOM 814 O O . ALA A 1 102 ? -2.537 9.636 8.289 1.00 96.06 102 ALA A O 1
ATOM 815 N N . LEU A 1 103 ? -1.657 9.679 6.222 1.00 97.19 103 LEU A N 1
ATOM 816 C CA . LEU A 1 103 ? -2.936 9.545 5.519 1.00 97.19 103 LEU A CA 1
ATOM 817 C C . LEU A 1 103 ? -3.577 8.178 5.792 1.00 97.19 103 LEU A C 1
ATOM 819 O O . LEU A 1 103 ? -4.752 8.109 6.153 1.00 97.19 103 LEU A O 1
ATOM 823 N N . ALA A 1 104 ? -2.799 7.096 5.724 1.00 98.06 104 ALA A N 1
ATOM 824 C CA . ALA A 1 104 ? -3.263 5.755 6.075 1.00 98.06 104 ALA A CA 1
ATOM 825 C C . ALA A 1 104 ? -3.709 5.668 7.547 1.00 98.06 104 ALA A C 1
ATOM 827 O O . ALA A 1 104 ? -4.750 5.086 7.857 1.00 98.06 104 ALA A O 1
ATOM 828 N N . GLY A 1 105 ? -2.984 6.325 8.459 1.00 98.06 105 GLY A N 1
ATOM 829 C CA . GLY A 1 105 ? -3.382 6.451 9.862 1.00 98.06 105 GLY A CA 1
ATOM 830 C C . GLY A 1 105 ? -4.705 7.204 10.034 1.00 98.06 105 GLY A C 1
ATOM 831 O O . GLY A 1 105 ? -5.533 6.823 10.863 1.00 98.06 105 GLY A O 1
ATOM 832 N N . SER A 1 106 ? -4.951 8.221 9.204 1.00 98.19 106 SER A N 1
ATOM 833 C CA . SER A 1 106 ? -6.226 8.950 9.169 1.00 98.19 106 SER A CA 1
ATOM 834 C C . SER A 1 106 ? -7.377 8.066 8.682 1.00 98.19 106 SER A C 1
ATOM 836 O O . SER A 1 106 ? -8.461 8.095 9.264 1.00 98.19 106 SER A O 1
ATOM 838 N N . LEU A 1 107 ? -7.139 7.206 7.690 1.00 98.56 107 LEU A N 1
ATOM 839 C CA . LEU A 1 107 ? -8.136 6.248 7.210 1.00 98.56 107 LEU A CA 1
ATOM 840 C C . LEU A 1 107 ? -8.515 5.218 8.291 1.00 98.56 107 LEU A C 1
ATOM 842 O O . LEU A 1 107 ? -9.699 4.982 8.545 1.00 98.56 107 LEU A O 1
ATOM 846 N N . LEU A 1 108 ? -7.525 4.670 9.005 1.00 98.69 108 LEU A N 1
ATOM 847 C CA . LEU A 1 108 ? -7.760 3.807 10.172 1.00 98.69 108 LEU A CA 1
ATOM 848 C C . LEU A 1 108 ? -8.508 4.548 11.292 1.00 98.69 108 LEU A C 1
ATOM 850 O O . LEU A 1 108 ? -9.373 3.980 11.965 1.00 98.69 108 LEU A O 1
ATOM 854 N N . GLN A 1 109 ? -8.214 5.836 11.483 1.00 98.38 109 GLN A N 1
ATOM 855 C CA . GLN A 1 109 ? -8.915 6.694 12.434 1.00 98.38 109 GLN A CA 1
ATOM 856 C C . GLN A 1 109 ? -10.394 6.890 12.067 1.00 98.38 109 GLN A C 1
ATOM 858 O O . GLN A 1 109 ? -11.226 6.887 12.980 1.00 98.38 109 GLN A O 1
ATOM 863 N N . TYR A 1 110 ? -10.737 7.021 10.783 1.00 98.56 110 TYR A N 1
ATOM 864 C CA . TYR A 1 110 ? -12.131 7.070 10.326 1.00 98.56 110 TYR A CA 1
ATOM 865 C C . TYR A 1 110 ? -12.853 5.755 10.633 1.00 98.56 110 TYR A C 1
ATOM 867 O O . TYR A 1 110 ? -13.870 5.749 11.326 1.00 98.56 110 TYR A O 1
ATOM 875 N N . ALA A 1 111 ? -12.272 4.613 10.262 1.00 98.38 111 ALA A N 1
ATOM 876 C CA . ALA A 1 111 ? -12.848 3.309 10.595 1.00 98.38 111 ALA A CA 1
ATOM 877 C C . ALA A 1 111 ? -13.108 3.147 12.103 1.00 98.38 111 ALA A C 1
ATOM 879 O O . ALA A 1 111 ? -14.206 2.781 12.534 1.00 98.38 111 ALA A O 1
ATOM 880 N N . ARG A 1 112 ? -12.123 3.522 12.926 1.00 97.38 112 ARG A N 1
ATOM 881 C CA . ARG A 1 112 ? -12.240 3.516 14.388 1.00 97.38 112 ARG A CA 1
ATOM 882 C C . ARG A 1 112 ? -13.368 4.421 14.892 1.00 97.38 112 ARG A C 1
ATOM 884 O O . ARG A 1 112 ? -14.041 4.061 15.859 1.00 97.38 112 ARG A O 1
ATOM 891 N N . GLN A 1 113 ? -13.558 5.602 14.300 1.00 97.56 113 GLN A N 1
ATOM 892 C CA . GLN A 1 113 ? -14.645 6.520 14.667 1.00 97.56 113 GLN A CA 1
ATOM 893 C C . GLN A 1 113 ? -16.016 5.927 14.352 1.00 97.56 113 GLN A C 1
ATOM 895 O O . GLN A 1 113 ? -16.887 5.992 15.217 1.00 97.56 113 GLN A O 1
ATOM 900 N N . GLY A 1 114 ? -16.185 5.293 13.188 1.00 97.25 114 GLY A N 1
ATOM 901 C CA . GLY A 1 114 ? -17.423 4.593 12.836 1.00 97.25 114 GLY A CA 1
ATOM 902 C C . GLY A 1 114 ? -17.804 3.536 13.875 1.00 97.25 114 GLY A C 1
ATOM 903 O O . GLY A 1 114 ? -18.922 3.546 14.390 1.00 97.25 114 GLY A O 1
ATOM 904 N N . ILE A 1 115 ? -16.839 2.700 14.277 1.00 97.00 115 ILE A N 1
ATOM 905 C CA . ILE A 1 115 ? -17.027 1.697 15.339 1.00 97.00 115 ILE A CA 1
ATOM 906 C C . ILE A 1 115 ? -17.406 2.372 16.667 1.00 97.00 115 ILE A C 1
ATOM 908 O O . ILE A 1 115 ? -18.384 1.991 17.311 1.00 97.00 115 ILE A O 1
ATOM 912 N N . ALA A 1 116 ? -16.657 3.398 17.082 1.00 96.75 116 ALA A N 1
ATOM 913 C CA . ALA A 1 116 ? -16.868 4.065 18.366 1.00 96.75 116 ALA A CA 1
ATOM 914 C C . ALA A 1 116 ? -18.214 4.810 18.453 1.00 96.75 116 ALA A C 1
ATOM 916 O O . ALA A 1 116 ? -18.791 4.901 19.536 1.00 96.75 116 ALA A O 1
ATOM 917 N N . LEU A 1 117 ? -18.736 5.328 17.338 1.00 97.00 117 LEU A N 1
ATOM 918 C CA . LEU A 1 117 ? -20.031 6.014 17.284 1.00 97.00 117 LEU A CA 1
ATOM 919 C C . LEU A 1 117 ? -21.236 5.078 17.462 1.00 97.00 117 LEU A C 1
ATOM 921 O O . LEU A 1 117 ? -22.309 5.560 17.849 1.00 97.00 117 LEU A O 1
ATOM 925 N N . GLN A 1 118 ? -21.072 3.784 17.168 1.00 96.38 118 GLN A N 1
ATOM 926 C CA . GLN A 1 118 ? -22.112 2.764 17.323 1.00 96.38 118 GLN A CA 1
ATOM 927 C C . GLN A 1 118 ? -21.947 1.958 18.620 1.00 96.38 118 GLN A C 1
ATOM 929 O O . GLN A 1 118 ? -22.925 1.775 19.339 1.00 96.38 118 GLN A O 1
ATOM 934 N N . TYR A 1 119 ? -20.724 1.530 18.949 1.00 96.19 119 TYR A N 1
ATOM 935 C CA . TYR A 1 119 ? -20.442 0.597 20.054 1.00 96.19 119 TYR A CA 1
ATOM 936 C C . TYR A 1 119 ? -19.675 1.225 21.232 1.00 96.19 119 TYR A C 1
ATOM 938 O O . TYR A 1 119 ? -19.348 0.547 22.207 1.00 96.19 119 TYR A O 1
ATOM 946 N N . GLY A 1 120 ? -19.355 2.520 21.160 1.00 93.69 120 GLY A N 1
ATOM 947 C CA . GLY A 1 120 ? -18.556 3.210 22.172 1.00 93.69 120 GLY A CA 1
ATOM 948 C C . GLY A 1 120 ? -17.067 2.839 22.145 1.00 93.69 120 GLY A C 1
ATOM 949 O O . GLY A 1 120 ? -16.592 2.058 21.322 1.00 93.69 120 GLY A O 1
ATOM 950 N N .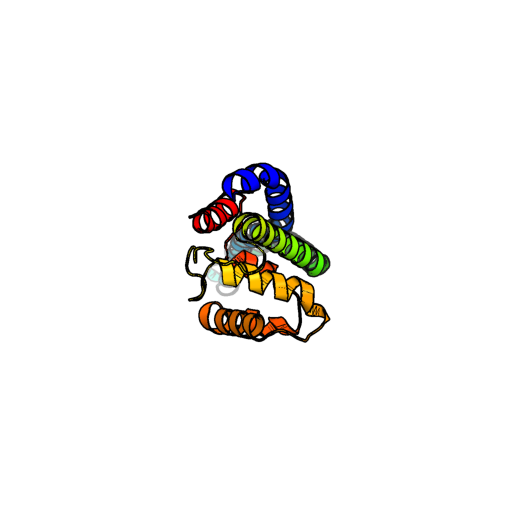 ASN A 1 121 ? -16.293 3.416 23.070 1.00 90.31 121 ASN A N 1
ATOM 951 C CA . ASN A 1 121 ? -14.837 3.215 23.134 1.00 90.31 121 ASN A CA 1
ATOM 952 C C . ASN A 1 121 ? -14.425 1.802 23.574 1.00 90.31 121 ASN A C 1
ATOM 954 O O . ASN A 1 121 ? -13.312 1.378 23.274 1.00 90.31 121 ASN A O 1
ATOM 958 N N . GLU A 1 122 ? -15.301 1.094 24.284 1.00 87.62 122 GLU A N 1
ATOM 959 C CA . GLU A 1 122 ? -15.053 -0.272 24.755 1.00 87.62 122 GLU A CA 1
ATOM 960 C C . GLU A 1 122 ? -15.375 -1.326 23.689 1.00 87.62 122 GLU A C 1
ATOM 962 O O . GLU A 1 122 ? -15.011 -2.485 23.861 1.00 87.62 122 GLU A O 1
ATOM 967 N N . ARG A 1 123 ? -16.016 -0.927 22.575 1.00 91.88 123 ARG A N 1
ATOM 968 C CA . ARG A 1 123 ? -16.466 -1.824 21.496 1.00 91.88 123 ARG A CA 1
ATOM 969 C C . ARG A 1 123 ? -17.372 -2.955 22.002 1.00 91.88 123 ARG A C 1
ATOM 971 O O . ARG A 1 123 ? -17.400 -4.037 21.421 1.00 91.88 123 ARG A O 1
ATOM 978 N N . ALA A 1 124 ? -18.096 -2.725 23.097 1.00 90.19 124 ALA A N 1
ATOM 979 C CA . ALA A 1 124 ? -18.945 -3.742 23.701 1.00 90.19 124 ALA A CA 1
ATOM 980 C C . ALA A 1 124 ? -20.054 -4.143 22.716 1.00 90.19 124 ALA A C 1
ATOM 982 O O . ALA A 1 124 ? -20.851 -3.308 22.293 1.00 90.19 124 ALA A O 1
ATOM 983 N N . GLY A 1 125 ? -20.080 -5.422 22.333 1.00 92.06 125 GLY A N 1
ATOM 984 C CA . GLY A 1 125 ? -21.032 -5.944 21.350 1.00 92.06 125 GLY A CA 1
ATOM 985 C C . GLY A 1 125 ? -20.703 -5.617 19.890 1.00 92.06 125 GLY A C 1
ATOM 986 O O . GLY A 1 125 ? -21.544 -5.871 19.037 1.00 92.06 125 GLY A O 1
ATOM 987 N N . CYS A 1 126 ? -19.514 -5.078 19.588 1.00 96.56 126 CYS A N 1
ATOM 988 C CA . CYS A 1 126 ? -19.051 -4.915 18.210 1.00 96.56 126 CYS A CA 1
ATOM 989 C C . CYS A 1 126 ? -18.825 -6.301 17.574 1.00 96.56 126 CYS A C 1
ATOM 991 O O . CYS A 1 126 ? -18.032 -7.075 18.118 1.00 96.56 126 CYS A O 1
ATOM 993 N N . PRO A 1 127 ? -19.462 -6.621 16.434 1.00 97.31 127 PRO A N 1
ATOM 994 C CA . PRO A 1 127 ? -19.201 -7.852 15.695 1.00 97.31 127 PRO A CA 1
ATOM 995 C C . PRO A 1 127 ? -17.726 -7.988 15.298 1.00 97.31 127 PRO A C 1
ATOM 997 O O . PRO A 1 127 ? -17.018 -6.991 15.145 1.00 97.31 127 PRO A O 1
ATOM 1000 N N . ASP A 1 128 ? -17.262 -9.219 15.082 1.00 96.88 128 ASP A N 1
ATOM 1001 C CA . ASP A 1 128 ? -15.869 -9.493 14.696 1.00 96.88 128 ASP A CA 1
ATOM 1002 C C . ASP A 1 128 ? -15.531 -9.032 13.269 1.00 96.88 128 ASP A C 1
ATOM 1004 O O . ASP A 1 128 ? -14.375 -8.733 12.966 1.00 96.88 128 ASP A O 1
ATOM 1008 N N . GLY A 1 129 ? -16.533 -8.949 12.391 1.00 97.19 129 GLY A N 1
ATOM 1009 C CA . GLY A 1 129 ? -16.330 -8.737 10.960 1.00 97.19 129 GLY A CA 1
ATOM 1010 C C . GLY A 1 129 ? -15.653 -9.940 10.295 1.00 97.19 129 GLY A C 1
ATOM 1011 O O . GLY A 1 129 ? -15.825 -11.080 10.729 1.00 97.19 129 GLY A O 1
ATOM 1012 N N . ARG A 1 130 ? -14.890 -9.708 9.220 1.00 97.88 130 ARG A N 1
ATOM 1013 C CA . ARG A 1 130 ? -14.082 -10.772 8.597 1.00 97.88 130 ARG A CA 1
ATOM 1014 C C . ARG A 1 130 ? -12.812 -11.054 9.401 1.00 97.88 130 ARG A C 1
ATOM 1016 O O . ARG A 1 130 ? -12.337 -10.212 10.154 1.00 97.88 130 ARG A O 1
ATOM 1023 N N . ILE A 1 131 ? -12.228 -12.227 9.183 1.00 98.25 131 ILE A N 1
ATOM 1024 C CA . ILE A 1 131 ? -10.949 -12.595 9.789 1.00 98.25 131 ILE A CA 1
ATOM 1025 C C . ILE A 1 131 ? -9.787 -12.078 8.936 1.00 98.25 131 ILE A C 1
ATOM 1027 O O . ILE A 1 131 ? -9.760 -12.279 7.721 1.00 98.25 131 ILE A O 1
ATOM 1031 N N . VAL A 1 132 ? -8.810 -11.446 9.585 1.00 97.81 132 VAL A N 1
ATOM 1032 C CA . VAL A 1 132 ? -7.586 -10.897 8.990 1.00 97.81 132 VAL A CA 1
ATOM 1033 C C . VAL A 1 132 ? -6.398 -11.413 9.795 1.00 97.81 132 VAL A C 1
ATOM 1035 O O . VAL A 1 132 ? -6.323 -11.172 10.996 1.00 97.81 132 VAL A O 1
ATOM 1038 N N . ALA A 1 133 ? -5.495 -12.177 9.171 1.00 95.50 133 ALA A N 1
ATOM 1039 C CA . ALA A 1 133 ? -4.356 -12.809 9.859 1.00 95.50 133 ALA A CA 1
ATOM 1040 C C . ALA A 1 133 ? -4.752 -13.646 11.104 1.00 95.50 133 ALA A C 1
ATOM 1042 O O . ALA A 1 133 ? -4.014 -13.763 12.081 1.00 95.50 133 ALA A O 1
ATOM 1043 N N . GLY A 1 134 ? -5.949 -14.244 11.095 1.00 96.19 134 GLY A N 1
ATOM 1044 C CA . GLY A 1 134 ? -6.477 -14.994 12.240 1.00 96.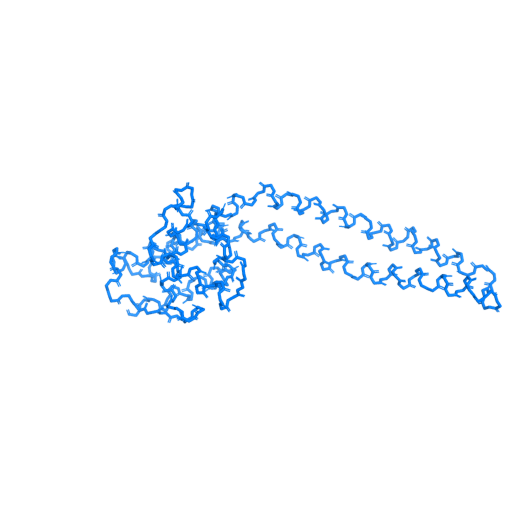19 134 GLY A CA 1
ATOM 1045 C C . GLY A 1 134 ? -7.028 -14.132 13.384 1.00 96.19 134 GLY A C 1
ATOM 1046 O O . GLY A 1 134 ? -7.301 -14.672 14.450 1.00 96.19 134 GLY A O 1
ATOM 1047 N N . MET A 1 135 ? -7.197 -12.825 13.176 1.00 97.75 135 MET A N 1
ATOM 1048 C CA . MET A 1 135 ? -7.793 -11.878 14.125 1.00 97.75 135 MET A CA 1
ATOM 1049 C C . MET A 1 135 ? -9.090 -11.286 13.570 1.00 97.75 135 MET A C 1
ATOM 1051 O O . MET A 1 135 ? -9.312 -11.303 12.359 1.00 97.75 135 MET A O 1
ATOM 1055 N N . SER A 1 136 ? -9.945 -10.750 14.441 1.00 98.00 136 SER A N 1
ATOM 1056 C CA . SER A 1 136 ? -11.140 -10.017 14.017 1.00 98.00 136 SER A CA 1
ATOM 1057 C C . SER A 1 136 ? -10.760 -8.711 13.309 1.00 98.00 136 SER A C 1
ATOM 1059 O O . SER A 1 136 ? -9.789 -8.038 13.670 1.00 98.00 136 SER A O 1
ATOM 1061 N N . LEU A 1 137 ? -11.553 -8.321 12.310 1.00 98.38 137 LEU A N 1
ATOM 1062 C CA . LEU A 1 137 ? -11.376 -7.080 11.556 1.00 98.38 137 LEU A CA 1
ATOM 1063 C C . LEU A 1 137 ? -11.323 -5.865 12.489 1.00 98.38 137 LEU A C 1
ATOM 1065 O O . LEU A 1 137 ? -10.434 -5.023 12.359 1.00 98.38 137 LEU A O 1
ATOM 1069 N N . HIS A 1 138 ? -12.242 -5.782 13.457 1.00 96.88 138 HIS A N 1
ATOM 1070 C CA . HIS A 1 138 ? -12.269 -4.652 14.386 1.00 96.88 138 HIS A CA 1
ATOM 1071 C C . HIS A 1 138 ? -10.987 -4.547 15.221 1.00 96.88 138 HIS A C 1
ATOM 1073 O O . HIS A 1 138 ? -10.649 -3.450 15.666 1.00 96.88 138 HIS A O 1
ATOM 1079 N N . GLU A 1 139 ? -10.286 -5.658 15.473 1.00 97.94 139 GLU A N 1
ATOM 1080 C CA . GLU A 1 139 ? -9.069 -5.659 16.282 1.00 97.94 139 GLU A CA 1
ATOM 1081 C C . GLU A 1 139 ? -7.894 -5.152 15.456 1.00 97.94 139 GLU A C 1
ATOM 1083 O O . GLU A 1 139 ? -7.182 -4.259 15.914 1.00 97.94 139 GLU A O 1
ATOM 1088 N N . VAL A 1 140 ? -7.771 -5.604 14.205 1.00 98.44 140 VAL A N 1
ATOM 1089 C CA . VAL A 1 140 ? -6.751 -5.103 13.271 1.00 98.44 140 VAL A CA 1
ATOM 1090 C C . VAL A 1 140 ? -6.908 -3.601 13.032 1.00 98.44 140 VAL A C 1
ATOM 1092 O O . VAL A 1 140 ? -5.932 -2.860 13.140 1.00 98.44 140 VAL A O 1
ATOM 1095 N N . ILE A 1 141 ? -8.135 -3.122 12.798 1.00 98.44 141 ILE A N 1
ATOM 1096 C CA . ILE A 1 141 ? -8.415 -1.684 12.636 1.00 98.44 141 ILE A CA 1
ATOM 1097 C C . ILE A 1 141 ? -7.965 -0.906 13.876 1.00 98.44 141 ILE A C 1
ATOM 1099 O O . ILE A 1 141 ? -7.296 0.125 13.780 1.00 98.44 141 ILE A O 1
ATOM 1103 N N . TRP A 1 142 ? -8.345 -1.387 15.059 1.00 97.56 142 TRP A N 1
ATOM 1104 C CA . TRP A 1 142 ? -8.125 -0.657 16.300 1.00 97.56 142 TRP A CA 1
ATOM 1105 C C . TRP A 1 142 ? -6.655 -0.624 16.703 1.00 97.56 142 TRP A C 1
ATOM 1107 O O . TRP A 1 142 ? -6.140 0.437 17.064 1.00 97.56 142 TRP A O 1
ATOM 1117 N N . GLN A 1 143 ? -5.972 -1.765 16.635 1.00 98.25 143 GLN A N 1
ATOM 1118 C CA . GLN A 1 143 ? -4.566 -1.846 17.010 1.00 98.25 143 GLN A CA 1
ATOM 1119 C C . GLN A 1 143 ? -3.650 -1.246 15.950 1.00 98.25 143 GLN A C 1
ATOM 1121 O O . GLN A 1 143 ? -2.704 -0.557 16.324 1.00 98.25 143 GLN A O 1
ATOM 1126 N N . GLY A 1 144 ? -3.980 -1.382 14.662 1.00 98.31 144 GLY A N 1
ATOM 1127 C CA . GLY A 1 144 ? -3.302 -0.652 13.591 1.00 98.31 144 GLY A CA 1
ATOM 1128 C C . GLY A 1 144 ? -3.378 0.860 13.808 1.00 98.31 144 GLY A C 1
ATOM 1129 O O . GLY A 1 144 ? -2.358 1.545 13.786 1.00 98.31 144 GLY A O 1
ATOM 1130 N N . ARG A 1 145 ? -4.568 1.385 14.140 1.00 98.00 145 ARG A N 1
ATOM 1131 C CA . ARG A 1 145 ? -4.746 2.802 14.497 1.00 98.00 145 ARG A CA 1
ATOM 1132 C C . ARG A 1 145 ? -3.917 3.201 15.718 1.00 98.00 145 ARG A C 1
ATOM 1134 O O . ARG A 1 145 ? -3.336 4.283 15.737 1.00 98.00 145 ARG A O 1
ATOM 1141 N N . ASN A 1 146 ? -3.914 2.384 16.772 1.00 97.69 146 ASN A N 1
ATOM 1142 C CA . ASN A 1 146 ? -3.180 2.702 18.000 1.00 97.69 146 ASN A CA 1
ATOM 1143 C C . ASN A 1 146 ? -1.670 2.724 17.765 1.00 97.69 146 ASN A C 1
ATOM 1145 O O . ASN A 1 146 ? -1.005 3.625 18.267 1.00 97.69 146 ASN A O 1
ATOM 1149 N N . GLN A 1 147 ? -1.149 1.783 16.978 1.00 98.06 147 GLN A N 1
ATOM 1150 C CA . GLN A 1 147 ? 0.249 1.790 16.562 1.00 98.06 147 GLN A CA 1
ATOM 1151 C C . GLN A 1 147 ? 0.564 3.064 15.776 1.00 98.06 147 GLN A C 1
ATOM 1153 O O . GLN A 1 147 ? 1.461 3.802 16.164 1.00 98.06 147 GLN A O 1
ATOM 1158 N N . ALA A 1 148 ? -0.246 3.392 14.767 1.00 97.44 148 ALA A N 1
ATOM 1159 C CA . ALA A 1 148 ? -0.035 4.550 13.901 1.00 97.44 148 ALA A CA 1
ATOM 1160 C C . ALA A 1 148 ? -0.001 5.901 14.636 1.0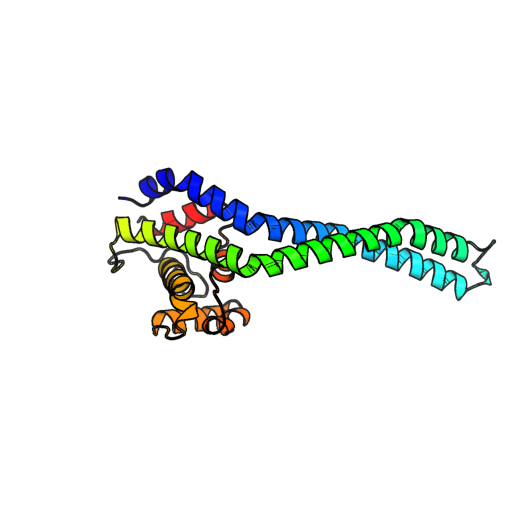0 97.44 148 ALA A C 1
ATOM 1162 O O . ALA A 1 148 ? 0.585 6.854 14.134 1.00 97.44 148 ALA A O 1
ATOM 1163 N N . ILE A 1 149 ? -0.642 6.009 15.802 1.00 95.88 149 ILE A N 1
ATOM 1164 C CA . ILE A 1 149 ? -0.667 7.244 16.599 1.00 95.88 149 ILE A CA 1
ATOM 1165 C C . ILE A 1 149 ? 0.434 7.282 17.650 1.00 95.88 149 ILE A C 1
ATOM 1167 O O . ILE A 1 149 ? 0.967 8.353 17.913 1.00 95.88 149 ILE A O 1
ATOM 1171 N N . HIS A 1 150 ? 0.777 6.138 18.238 1.00 95.69 150 HIS A N 1
ATOM 1172 C CA . HIS A 1 150 ? 1.736 6.063 19.340 1.00 95.69 150 HIS A CA 1
ATOM 1173 C C . HIS A 1 150 ? 3.121 5.562 18.904 1.00 95.69 150 HIS A C 1
ATOM 1175 O O . HIS A 1 150 ? 3.946 5.245 19.757 1.00 95.69 150 HIS A O 1
ATOM 1181 N N . TRP A 1 151 ? 3.398 5.469 17.598 1.00 95.88 151 TRP A N 1
ATOM 1182 C CA . TRP A 1 151 ? 4.654 4.896 17.101 1.00 95.88 151 TRP A CA 1
ATOM 1183 C C . TRP A 1 151 ? 5.900 5.657 17.574 1.00 95.88 151 TRP A C 1
ATOM 1185 O O . TRP A 1 151 ? 6.902 5.027 17.889 1.00 95.88 151 TRP A O 1
ATOM 1195 N N . GLU A 1 152 ? 5.826 6.983 17.721 1.00 93.00 152 GLU A N 1
ATOM 1196 C CA . GLU A 1 152 ? 6.942 7.805 18.222 1.00 93.00 152 GLU A CA 1
ATOM 1197 C C . GLU A 1 152 ? 7.213 7.603 19.723 1.00 93.00 152 GLU A C 1
ATOM 1199 O O . GLU A 1 152 ? 8.305 7.899 20.205 1.00 93.00 152 GLU A O 1
ATOM 1204 N N . GLU A 1 153 ? 6.232 7.102 20.482 1.00 92.38 153 GLU A N 1
ATOM 1205 C CA . GLU A 1 153 ? 6.359 6.892 21.928 1.00 92.38 153 GLU A CA 1
ATOM 1206 C C . GLU A 1 153 ? 7.116 5.595 22.262 1.00 92.38 153 GLU A C 1
ATOM 1208 O O . GLU A 1 153 ? 7.620 5.446 23.376 1.00 92.38 153 GLU A O 1
ATOM 1213 N N . GLY A 1 154 ? 7.158 4.628 21.334 1.00 82.31 154 GLY A N 1
ATOM 1214 C CA . GLY A 1 154 ? 7.817 3.319 21.479 1.00 82.31 154 GLY A CA 1
ATOM 1215 C C . GLY A 1 154 ? 7.197 2.364 22.518 1.00 82.31 154 GLY A C 1
ATOM 1216 O O . GLY A 1 154 ? 7.495 1.171 22.530 1.00 82.31 154 GLY A O 1
ATOM 1217 N N . GLY A 1 155 ? 6.313 2.854 23.393 1.00 91.06 155 GLY A N 1
ATOM 1218 C CA . GLY A 1 155 ? 5.671 2.090 24.464 1.00 91.06 155 GLY A CA 1
ATOM 1219 C C . GLY A 1 155 ? 4.321 1.492 24.069 1.00 91.06 155 GLY A C 1
ATOM 1220 O O . GLY A 1 155 ? 3.274 1.982 24.498 1.00 91.06 155 GLY A O 1
ATOM 1221 N N . PHE A 1 156 ? 4.311 0.409 23.288 1.00 96.75 156 PHE A N 1
ATOM 1222 C CA . PHE A 1 156 ? 3.052 -0.219 22.881 1.00 96.75 156 PHE A CA 1
ATOM 1223 C C . PHE A 1 156 ? 2.412 -1.082 23.967 1.00 96.75 156 PHE A C 1
ATOM 1225 O O . PHE A 1 156 ? 3.057 -1.810 24.720 1.00 96.75 156 PHE A O 1
ATOM 1232 N N . ARG A 1 157 ? 1.078 -1.045 24.010 1.00 96.75 157 ARG A N 1
ATOM 1233 C CA . ARG A 1 157 ? 0.290 -1.928 24.874 1.00 96.75 157 ARG A CA 1
ATOM 1234 C C . ARG A 1 157 ? 0.276 -3.347 24.309 1.00 96.75 157 ARG A C 1
ATOM 1236 O O . ARG A 1 157 ? 0.317 -3.540 23.097 1.00 96.75 157 ARG A O 1
ATOM 1243 N N . LYS A 1 158 ? 0.089 -4.333 25.191 1.00 97.69 158 LYS A N 1
ATOM 1244 C CA . LYS A 1 158 ? 0.047 -5.762 24.840 1.00 97.69 158 LYS A CA 1
ATOM 1245 C C . LYS A 1 158 ? -0.851 -6.104 23.631 1.00 97.69 158 LYS A C 1
ATOM 1247 O O . LYS A 1 158 ? -0.380 -6.866 22.797 1.00 97.69 158 LYS A O 1
ATOM 1252 N N . PRO A 1 159 ? -2.069 -5.543 23.466 1.00 97.62 159 PRO A N 1
ATOM 1253 C CA . PRO A 1 159 ? -2.893 -5.841 22.290 1.00 97.62 159 PRO A CA 1
ATOM 1254 C C . PRO A 1 159 ? -2.271 -5.393 20.961 1.00 97.62 159 PRO A C 1
ATOM 1256 O O . PRO A 1 159 ? -2.410 -6.085 19.960 1.00 97.62 159 PRO A O 1
ATOM 1259 N N . VAL A 1 160 ? -1.551 -4.264 20.950 1.00 98.25 160 VAL A N 1
ATOM 1260 C CA . VAL A 1 160 ? -0.837 -3.794 19.754 1.00 98.25 160 VAL A CA 1
ATOM 1261 C C . VAL A 1 160 ? 0.288 -4.762 19.414 1.00 98.25 160 VAL A C 1
ATOM 1263 O O . VAL A 1 160 ? 0.340 -5.245 18.292 1.00 98.25 160 VAL A O 1
ATOM 1266 N N . ILE A 1 161 ? 1.118 -5.111 20.400 1.00 98.19 161 ILE A N 1
ATOM 1267 C CA . ILE A 1 161 ? 2.220 -6.069 20.228 1.00 98.19 161 ILE A CA 1
ATOM 1268 C C . ILE A 1 161 ? 1.694 -7.388 19.647 1.00 98.19 161 ILE A C 1
ATOM 1270 O O . ILE A 1 161 ? 2.151 -7.824 18.600 1.00 98.19 161 ILE A O 1
ATOM 1274 N N . GLN A 1 162 ? 0.655 -7.963 20.259 1.00 98.25 162 GLN A N 1
ATOM 1275 C CA . GLN A 1 162 ? 0.055 -9.222 19.805 1.00 98.25 162 GLN A CA 1
ATOM 1276 C C . GLN A 1 162 ? -0.517 -9.131 18.387 1.00 98.25 162 GLN A C 1
ATOM 1278 O O . GLN A 1 162 ? -0.398 -10.080 17.615 1.00 98.25 162 GLN A O 1
ATOM 1283 N N . CYS A 1 163 ? -1.134 -7.999 18.037 1.00 98.44 163 CYS A N 1
ATOM 1284 C CA . CYS A 1 163 ? -1.640 -7.772 16.690 1.00 98.44 163 CYS A CA 1
ATOM 1285 C C . CYS A 1 163 ? -0.504 -7.779 15.660 1.00 98.44 163 CYS A C 1
ATOM 1287 O O . CYS A 1 163 ? -0.617 -8.445 14.633 1.00 98.44 163 CYS A O 1
ATOM 1289 N N . PHE A 1 164 ? 0.590 -7.065 15.927 1.00 98.38 164 PHE A N 1
ATOM 1290 C CA . PHE A 1 164 ? 1.702 -6.950 14.982 1.00 98.38 164 PHE A CA 1
ATOM 1291 C C . PHE A 1 164 ? 2.566 -8.210 14.913 1.00 98.38 164 PHE A C 1
ATOM 1293 O O . PHE A 1 164 ? 2.916 -8.614 13.811 1.00 98.38 164 PHE A O 1
ATOM 1300 N N . GLU A 1 165 ? 2.794 -8.909 16.027 1.00 98.00 165 GLU A N 1
ATOM 1301 C CA . GLU A 1 165 ? 3.418 -10.242 16.024 1.00 98.00 165 GLU A CA 1
ATOM 1302 C C . GLU A 1 165 ? 2.613 -11.226 15.161 1.00 98.00 165 GLU A C 1
ATOM 1304 O O . GLU A 1 165 ? 3.169 -11.990 14.372 1.00 98.00 165 GLU A O 1
ATOM 1309 N N . ARG A 1 166 ? 1.279 -11.180 15.260 1.00 98.19 166 ARG A N 1
ATOM 1310 C CA . ARG A 1 166 ? 0.406 -12.047 14.466 1.00 98.19 166 ARG A CA 1
ATOM 1311 C C . ARG A 1 166 ? 0.403 -11.672 12.984 1.00 98.19 166 ARG A C 1
ATOM 1313 O O . ARG A 1 166 ? 0.386 -12.564 12.137 1.00 98.19 166 ARG A O 1
ATOM 1320 N N . LEU A 1 167 ? 0.421 -10.379 12.659 1.00 98.44 167 LEU A N 1
ATOM 1321 C CA . LEU A 1 167 ? 0.578 -9.913 11.278 1.00 98.44 167 LEU A CA 1
ATOM 1322 C C . LEU A 1 167 ? 1.944 -10.320 10.709 1.00 98.44 167 LEU A C 1
ATOM 1324 O O . LEU A 1 167 ? 2.003 -10.776 9.568 1.00 98.44 167 LEU A O 1
ATOM 1328 N N . ALA A 1 168 ? 3.012 -10.240 11.503 1.00 98.00 168 ALA A N 1
ATOM 1329 C CA . ALA A 1 168 ? 4.344 -10.670 11.097 1.00 98.00 168 ALA A CA 1
ATOM 1330 C C . ALA A 1 168 ? 4.388 -12.169 10.777 1.00 98.00 168 ALA A C 1
ATOM 1332 O O . ALA A 1 168 ? 4.881 -12.571 9.723 1.00 98.00 168 ALA A O 1
ATOM 1333 N N . GLU A 1 169 ? 3.784 -12.988 11.642 1.00 98.00 169 GLU A N 1
ATOM 1334 C CA . GLU A 1 169 ? 3.717 -14.441 11.476 1.00 98.00 169 GLU A CA 1
ATOM 1335 C C . GLU A 1 169 ? 2.867 -14.869 10.266 1.00 98.00 169 GLU A C 1
ATOM 1337 O O . GLU A 1 169 ? 3.224 -15.810 9.559 1.00 98.00 169 GLU A O 1
ATOM 1342 N N . GLN A 1 170 ? 1.716 -14.224 10.044 1.00 97.88 170 GLN A N 1
ATOM 1343 C CA . GLN A 1 170 ? 0.709 -14.697 9.082 1.00 97.88 170 GLN A CA 1
ATOM 1344 C C . GLN A 1 170 ? 0.739 -13.983 7.728 1.00 97.88 170 GLN A C 1
ATOM 1346 O O . GLN A 1 170 ? 0.229 -14.530 6.751 1.00 97.88 170 GLN A O 1
ATOM 1351 N N . VAL A 1 171 ? 1.274 -12.762 7.665 1.00 97.44 171 VAL A N 1
ATOM 1352 C CA . VAL A 1 171 ? 1.305 -11.945 6.441 1.00 97.44 171 VAL A CA 1
ATOM 1353 C C . VAL A 1 171 ? 2.734 -11.757 5.951 1.00 97.44 171 VAL A C 1
ATOM 1355 O O . VAL A 1 171 ? 3.005 -11.986 4.774 1.00 97.44 171 VAL A O 1
ATOM 1358 N N . GLY A 1 172 ? 3.655 -11.371 6.835 1.00 97.00 172 GLY A N 1
ATOM 1359 C CA . GLY A 1 172 ? 5.069 -11.285 6.486 1.00 97.00 172 GLY A CA 1
ATOM 1360 C C . GLY A 1 172 ? 5.908 -10.409 7.419 1.00 97.00 172 GLY A C 1
ATOM 1361 O O . GLY A 1 172 ? 5.371 -9.549 8.115 1.00 97.00 172 GLY A O 1
ATOM 1362 N N . PRO A 1 173 ? 7.243 -10.560 7.372 1.00 97.31 173 PRO A N 1
ATOM 1363 C CA . PRO A 1 173 ? 8.178 -9.990 8.350 1.00 97.31 173 PRO A CA 1
ATOM 1364 C C . PRO A 1 173 ? 8.239 -8.457 8.361 1.00 97.31 173 PRO A C 1
ATOM 1366 O O . PRO A 1 173 ? 8.772 -7.872 9.293 1.00 97.31 173 PRO A O 1
ATOM 1369 N N . VAL A 1 174 ? 7.659 -7.775 7.366 1.00 97.12 174 VAL A N 1
ATOM 1370 C CA . VAL A 1 174 ? 7.568 -6.303 7.355 1.00 97.12 174 VAL A CA 1
ATOM 1371 C C . VAL A 1 174 ? 6.872 -5.753 8.608 1.00 97.12 174 VAL A C 1
ATOM 1373 O O . VAL A 1 174 ? 7.152 -4.637 9.032 1.00 97.12 174 VAL A O 1
ATOM 1376 N N . PHE A 1 175 ? 5.983 -6.537 9.227 1.00 98.12 175 PHE A N 1
ATOM 1377 C CA . PHE A 1 175 ? 5.281 -6.144 10.447 1.00 98.12 175 PHE A CA 1
ATOM 1378 C C . PHE A 1 175 ? 6.132 -6.221 11.718 1.00 98.12 175 PHE A C 1
ATOM 1380 O O . PHE A 1 175 ? 5.697 -5.679 12.731 1.00 98.12 175 PHE A O 1
ATOM 1387 N N . ASP A 1 176 ? 7.341 -6.792 11.669 1.00 97.19 176 ASP A N 1
ATOM 1388 C CA . ASP A 1 176 ? 8.297 -6.734 12.785 1.00 97.19 176 ASP A CA 1
ATOM 1389 C C . ASP A 1 176 ? 8.832 -5.306 13.004 1.00 97.19 176 ASP A C 1
ATOM 1391 O O . ASP A 1 176 ? 9.234 -4.954 14.108 1.00 97.19 176 ASP A O 1
ATOM 1395 N N . GLU A 1 177 ? 8.748 -4.443 11.987 1.00 96.56 177 GLU A N 1
ATOM 1396 C CA . GLU A 1 177 ? 9.192 -3.040 12.028 1.00 96.56 177 GLU A CA 1
ATOM 1397 C C . GLU A 1 177 ? 8.226 -2.114 12.800 1.00 96.56 177 GLU A C 1
ATOM 1399 O O . GLU A 1 177 ? 8.394 -0.892 12.803 1.00 96.56 177 GLU A O 1
ATOM 1404 N N . TYR A 1 178 ? 7.194 -2.657 13.459 1.00 96.88 178 TYR A N 1
ATOM 1405 C CA . TYR A 1 178 ? 6.163 -1.859 14.135 1.00 96.88 178 TYR A CA 1
ATOM 1406 C C . TYR A 1 178 ? 6.688 -0.987 15.284 1.00 96.88 178 TYR A C 1
ATOM 1408 O O . TYR A 1 178 ? 6.003 -0.039 15.677 1.00 96.88 178 TYR A O 1
ATOM 1416 N N . THR A 1 179 ? 7.883 -1.283 15.806 1.00 96.12 179 THR A N 1
ATOM 1417 C CA . THR A 1 179 ? 8.618 -0.466 16.790 1.00 96.12 179 THR A CA 1
ATOM 1418 C C . THR A 1 179 ? 9.403 0.679 16.185 1.00 96.12 179 THR A C 1
ATOM 1420 O O . THR A 1 179 ? 9.709 1.636 16.893 1.00 96.12 179 THR A O 1
ATOM 1423 N N . ASP A 1 180 ? 9.699 0.605 14.894 1.00 95.12 180 ASP A N 1
ATOM 1424 C CA . ASP A 1 180 ? 10.679 1.481 14.260 1.00 95.12 180 ASP A CA 1
ATOM 1425 C C . ASP A 1 180 ? 10.006 2.564 13.415 1.00 95.12 180 ASP A C 1
ATOM 1427 O O . ASP A 1 180 ? 10.602 3.606 13.131 1.00 95.12 180 ASP A O 1
ATOM 1431 N N . ARG A 1 181 ? 8.754 2.335 13.000 1.00 95.19 181 ARG A N 1
ATOM 1432 C CA . ARG A 1 181 ? 8.012 3.255 12.135 1.00 95.19 181 ARG A CA 1
ATOM 1433 C C . ARG A 1 181 ? 6.503 3.083 12.218 1.00 95.19 181 ARG A C 1
ATOM 1435 O O . ARG A 1 181 ? 5.974 2.090 12.705 1.00 95.19 181 ARG A O 1
ATOM 1442 N N . ASN A 1 182 ? 5.795 4.045 11.642 1.00 96.88 182 ASN A N 1
ATOM 1443 C CA . ASN A 1 182 ? 4.363 3.942 11.398 1.00 96.88 182 ASN A CA 1
ATOM 1444 C C . ASN A 1 182 ? 4.056 2.832 10.366 1.00 96.88 182 ASN A C 1
ATOM 1446 O O . ASN A 1 182 ? 4.624 2.835 9.269 1.00 96.88 182 ASN A O 1
ATOM 1450 N N . MET A 1 183 ? 3.154 1.911 10.726 1.00 97.81 183 MET A N 1
ATOM 1451 C CA . MET A 1 183 ? 2.757 0.751 9.912 1.00 97.81 183 MET A CA 1
ATOM 1452 C C . MET A 1 183 ? 1.357 0.884 9.300 1.00 97.81 183 MET A C 1
ATOM 1454 O O . MET A 1 183 ? 0.783 -0.094 8.818 1.00 97.81 183 MET A O 1
ATOM 1458 N N . ALA A 1 184 ? 0.747 2.070 9.362 1.00 98.12 184 ALA A N 1
ATOM 1459 C CA . ALA A 1 184 ? -0.632 2.256 8.930 1.00 98.12 184 ALA A CA 1
ATOM 1460 C C . ALA A 1 184 ? -0.838 1.887 7.460 1.00 98.12 184 ALA A C 1
ATOM 1462 O O . ALA A 1 184 ? -1.848 1.272 7.134 1.00 98.12 184 ALA A O 1
ATOM 1463 N N . TYR A 1 185 ? 0.110 2.235 6.586 1.00 97.06 185 TYR A N 1
ATOM 1464 C CA . TYR A 1 185 ? 0.014 1.913 5.164 1.00 97.06 185 TYR A CA 1
ATOM 1465 C C . TYR A 1 185 ? -0.021 0.397 4.934 1.00 97.06 185 TYR A C 1
ATOM 1467 O O . TYR A 1 185 ? -0.909 -0.104 4.250 1.00 97.06 185 TYR A O 1
ATOM 1475 N N . GLU A 1 186 ? 0.870 -0.351 5.581 1.00 97.38 186 GLU A N 1
ATOM 1476 C CA . GLU A 1 186 ? 0.905 -1.810 5.488 1.00 97.38 186 GLU A CA 1
ATOM 1477 C C . GLU A 1 186 ? -0.374 -2.449 6.036 1.00 97.38 186 GLU A C 1
ATOM 1479 O O . GLU A 1 186 ? -0.888 -3.407 5.460 1.00 97.38 186 GLU A O 1
ATOM 1484 N N . VAL A 1 187 ? -0.931 -1.904 7.122 1.00 98.44 187 VAL A N 1
ATOM 1485 C CA . VAL A 1 187 ? -2.229 -2.358 7.641 1.00 98.44 187 VAL A CA 1
ATOM 1486 C C . VAL A 1 187 ? -3.340 -2.106 6.615 1.00 98.44 187 VAL A C 1
ATOM 1488 O O . VAL A 1 187 ? -4.161 -2.993 6.390 1.00 98.44 187 VAL A O 1
ATOM 1491 N N . ILE A 1 188 ? -3.360 -0.943 5.956 1.00 98.06 188 ILE A N 1
ATOM 1492 C CA . ILE A 1 188 ? -4.323 -0.637 4.885 1.00 98.06 188 ILE A CA 1
ATOM 1493 C C . ILE A 1 188 ? -4.184 -1.605 3.701 1.00 98.06 188 ILE A C 1
ATOM 1495 O O . ILE A 1 188 ? -5.204 -2.074 3.190 1.00 98.06 188 ILE A O 1
ATOM 1499 N N . GLU A 1 189 ? -2.960 -1.968 3.311 1.00 96.88 189 GLU A N 1
ATOM 1500 C CA . GLU A 1 189 ? -2.718 -2.957 2.252 1.00 96.88 189 GLU A CA 1
ATOM 1501 C C . GLU A 1 189 ? -3.263 -4.344 2.626 1.00 96.88 189 GLU A C 1
ATOM 1503 O O . GLU A 1 189 ? -3.932 -4.981 1.811 1.00 96.88 189 GLU A O 1
ATOM 1508 N N . VAL A 1 190 ? -3.078 -4.792 3.874 1.00 97.81 190 VAL A N 1
ATOM 1509 C CA . VAL A 1 190 ? -3.646 -6.065 4.365 1.00 97.81 190 VAL A CA 1
ATOM 1510 C C . VAL A 1 190 ? -5.171 -6.029 4.415 1.00 97.81 190 VAL A C 1
ATOM 1512 O O . VAL A 1 190 ? -5.845 -7.026 4.131 1.00 97.81 190 VAL A O 1
ATOM 1515 N N . LEU A 1 191 ? -5.737 -4.878 4.771 1.00 98.12 191 LEU A N 1
ATOM 1516 C CA . LEU A 1 191 ? -7.178 -4.670 4.737 1.00 98.12 191 LEU A CA 1
ATOM 1517 C C . LEU A 1 191 ? -7.709 -4.584 3.296 1.00 98.12 191 LEU A C 1
ATOM 1519 O O . LEU A 1 191 ? -8.884 -4.862 3.067 1.00 98.12 191 LEU A O 1
ATOM 1523 N N . GLY A 1 192 ? -6.866 -4.278 2.311 1.00 97.31 192 GLY A N 1
ATOM 1524 C CA . GLY A 1 192 ? -7.268 -4.171 0.911 1.00 97.31 192 GLY A CA 1
ATOM 1525 C C . GLY A 1 192 ? -8.188 -2.979 0.646 1.00 97.31 192 GLY A C 1
ATOM 1526 O O . GLY A 1 192 ? -9.025 -3.031 -0.256 1.00 97.31 192 GLY A O 1
ATOM 1527 N N . TRP A 1 193 ? -8.073 -1.903 1.430 1.00 97.56 193 TRP A N 1
ATOM 1528 C CA . TRP A 1 193 ? -8.906 -0.704 1.287 1.00 97.56 193 TRP A CA 1
ATOM 1529 C C . TRP A 1 193 ? -8.406 0.200 0.158 1.00 97.56 193 TRP A C 1
ATOM 1531 O O . TRP A 1 193 ? -7.893 1.291 0.387 1.00 97.56 193 TRP A O 1
ATOM 1541 N N . LYS A 1 194 ? -8.578 -0.272 -1.080 1.00 95.88 194 LYS A N 1
ATOM 1542 C CA . LYS A 1 194 ? -8.180 0.436 -2.310 1.00 95.88 194 LYS A CA 1
ATOM 1543 C C . LYS A 1 194 ? -9.289 1.314 -2.890 1.00 95.88 194 LYS A C 1
ATOM 1545 O O . LYS A 1 194 ? -9.071 2.052 -3.843 1.00 95.88 194 LYS A O 1
ATOM 1550 N N . SER A 1 195 ? -10.490 1.223 -2.328 1.00 97.25 195 SER A N 1
ATOM 1551 C CA . SER A 1 195 ? -11.661 2.002 -2.719 1.00 97.25 195 SER A CA 1
ATOM 1552 C C . SER A 1 195 ? -12.573 2.232 -1.517 1.00 97.25 195 SER A C 1
ATOM 1554 O O . SER A 1 195 ? -12.504 1.499 -0.522 1.00 97.25 195 SER A O 1
ATOM 1556 N N . PHE A 1 196 ? -13.460 3.223 -1.628 1.00 98.25 196 PHE A N 1
ATOM 1557 C CA . PHE A 1 196 ? -14.512 3.429 -0.635 1.00 98.25 196 PHE A CA 1
ATOM 1558 C C . PHE A 1 196 ? -15.381 2.181 -0.464 1.00 98.25 196 PHE A C 1
ATOM 1560 O O . PHE A 1 196 ? -15.696 1.826 0.664 1.00 98.25 196 PHE A O 1
ATOM 1567 N N . ASP A 1 197 ? -15.683 1.457 -1.542 1.00 98.38 197 ASP A N 1
ATOM 1568 C CA . ASP A 1 197 ? -16.489 0.236 -1.473 1.00 98.38 197 ASP A CA 1
ATOM 1569 C C . ASP A 1 197 ? -15.822 -0.858 -0.630 1.00 98.38 197 ASP A C 1
ATOM 1571 O O . ASP A 1 197 ? -16.499 -1.526 0.155 1.00 98.38 197 ASP A O 1
ATOM 1575 N N . ASN A 1 198 ? -14.496 -1.031 -0.729 1.00 98.06 198 ASN A N 1
ATOM 1576 C CA . ASN A 1 198 ? -13.769 -1.989 0.115 1.00 98.06 198 ASN A CA 1
ATOM 1577 C C . ASN A 1 198 ? -13.832 -1.589 1.594 1.00 98.06 198 ASN A C 1
ATOM 1579 O O . ASN A 1 198 ? -14.131 -2.424 2.448 1.00 98.06 198 ASN A O 1
ATOM 1583 N N . PHE A 1 199 ? -13.601 -0.307 1.880 1.00 98.56 199 PHE A N 1
ATOM 1584 C CA . PHE A 1 199 ? -13.692 0.256 3.226 1.00 98.56 199 PHE A CA 1
ATOM 1585 C C . PHE A 1 199 ? -15.105 0.111 3.816 1.00 98.56 199 PHE A C 1
ATOM 1587 O O . PHE A 1 199 ? -15.282 -0.360 4.942 1.00 98.56 199 PHE A O 1
ATOM 1594 N N . ALA A 1 200 ? -16.123 0.484 3.042 1.00 98.44 200 ALA A N 1
ATOM 1595 C CA . ALA A 1 200 ? -17.522 0.442 3.438 1.00 98.44 200 ALA A CA 1
ATOM 1596 C C . ALA A 1 200 ? -17.998 -0.994 3.659 1.00 98.44 200 ALA A C 1
ATOM 1598 O O . ALA A 1 200 ? -18.652 -1.264 4.663 1.00 98.44 200 ALA A O 1
ATOM 1599 N N . THR A 1 201 ? -17.626 -1.922 2.772 1.00 98.38 201 THR A N 1
ATOM 1600 C CA . THR A 1 201 ? -17.937 -3.351 2.920 1.00 98.38 201 THR A CA 1
ATOM 1601 C C . THR A 1 201 ? -17.424 -3.878 4.255 1.00 98.38 201 THR A C 1
ATOM 1603 O O . THR A 1 201 ? -18.184 -4.492 5.001 1.00 98.38 201 THR A O 1
ATOM 1606 N N . ASP A 1 202 ? -16.168 -3.585 4.593 1.00 98.38 202 ASP A N 1
ATOM 1607 C CA . ASP A 1 202 ? -15.569 -4.015 5.854 1.00 98.38 202 ASP A CA 1
ATOM 1608 C C . ASP A 1 202 ? -16.276 -3.407 7.071 1.00 98.38 202 ASP A C 1
ATOM 1610 O O . ASP A 1 202 ? -16.597 -4.128 8.016 1.00 98.38 202 ASP A O 1
ATOM 1614 N N . LEU A 1 203 ? -16.596 -2.109 7.053 1.00 98.19 203 LEU A N 1
ATOM 1615 C CA . LEU A 1 203 ? -17.328 -1.499 8.166 1.00 98.19 203 LEU A CA 1
ATOM 1616 C C . LEU A 1 203 ? -18.766 -2.007 8.293 1.00 98.19 203 LEU A C 1
ATOM 1618 O O . LEU A 1 203 ? -19.256 -2.160 9.411 1.00 98.19 203 LEU A O 1
ATOM 1622 N N . LEU A 1 204 ? -19.448 -2.315 7.192 1.00 98.06 204 LEU A N 1
ATOM 1623 C CA . LEU A 1 204 ? -20.804 -2.866 7.232 1.00 98.06 204 LEU A CA 1
ATOM 1624 C C . LEU A 1 204 ? -20.850 -4.263 7.865 1.00 98.06 204 LEU A C 1
ATOM 1626 O O . LEU A 1 204 ? -21.842 -4.590 8.517 1.00 98.06 204 LEU A O 1
ATOM 1630 N N . LEU A 1 205 ? -19.775 -5.055 7.768 1.00 97.56 205 LEU A N 1
ATOM 1631 C CA . LEU A 1 205 ? -19.654 -6.320 8.510 1.00 97.56 205 LEU A CA 1
ATOM 1632 C C . LEU A 1 205 ? -19.631 -6.117 10.033 1.00 97.56 205 LEU A C 1
ATOM 1634 O O . LEU A 1 205 ? -19.921 -7.047 10.784 1.00 97.56 205 LEU A O 1
ATOM 1638 N N . LEU A 1 206 ? -19.295 -4.909 10.487 1.00 97.00 206 LEU A N 1
ATOM 1639 C CA . LEU A 1 206 ? -19.278 -4.525 11.893 1.00 97.00 206 LEU A CA 1
ATOM 1640 C C . LEU A 1 206 ? -20.586 -3.871 12.340 1.00 97.00 206 LEU A C 1
ATOM 1642 O O . LEU A 1 206 ? -20.648 -3.450 13.480 1.00 97.00 206 LEU A O 1
ATOM 1646 N N . ALA A 1 207 ? -21.604 -3.737 11.483 1.00 92.62 207 ALA A N 1
ATOM 1647 C CA . ALA A 1 207 ? -22.836 -3.003 11.798 1.00 92.62 207 ALA A CA 1
ATOM 1648 C C . ALA A 1 207 ? -23.983 -3.875 12.347 1.00 92.62 207 ALA A C 1
ATOM 1650 O O . ALA A 1 207 ? -25.074 -3.339 12.574 1.00 92.62 207 ALA A O 1
ATOM 1651 N N . ALA A 1 208 ? -23.749 -5.183 12.512 1.00 74.38 208 ALA A N 1
ATOM 1652 C CA . ALA A 1 208 ? -24.740 -6.160 12.968 1.00 74.38 208 ALA A CA 1
ATOM 1653 C C . ALA A 1 208 ? -25.194 -5.944 14.423 1.00 74.38 208 ALA A C 1
ATOM 1655 O O . ALA A 1 208 ? -24.395 -5.431 15.249 1.00 74.38 208 ALA A O 1
#

Mean predicted aligned error: 4.27 Å

Secondary structure (DSSP, 8-state):
--HHHHHHHHHHHHHHHHHHHHHHHHHHHHHHHHHHHHHHHHHHHHHHHHHHHH-GGG-GGGHHHHHHHHHIIIIIHHHHHHHHHHHHHHHHHHHHHHHHHHHHHHHHHHHHHHHHHHHTTTTTT----SEETTEEHHHHHHHHHHHHHHGGG----HHHHHHHHHHHHHT-GGGGGGGTS--HHHHHHHHT--SHHHHHHHHHTT--

Radius of gyration: 24.42 Å; Cα contacts (8 Å, |Δi|>4): 240; chains: 1; bounding box: 56×29×69 Å

Sequence (208 aa):
MKIPDYLQEMQHAVETVIGEISREHQIVADLQAELAPLNAATEDGYSRAEFLARNPDLDDEGLGTAIYWDTYFGVDKQRFHKAYELEEATQKLNAHRLSVAALAGSLLQYARQGIALQYGNERAGCPDGRIVAGMSLHEVIWQGRNQAIHWEEGGFRKPVIQCFERLAEQVGPVFDEYTDRNMAYEVIEVLGWKSFDNFATDLLLLAA

Solvent-accessible surface area (backbone atoms only — not comparable to full-atom values): 10816 Å² total; per-residue (Å²): 88,55,41,74,63,47,49,67,75,39,43,69,62,49,41,51,44,41,49,64,55,43,49,58,58,48,54,41,50,51,41,51,62,60,38,50,60,30,51,54,52,30,52,50,31,47,52,52,18,50,50,23,68,76,36,60,96,72,31,68,93,50,47,26,60,52,40,38,50,50,26,51,74,41,45,37,43,52,33,52,55,42,51,52,52,37,49,53,45,49,52,50,45,62,74,39,42,68,58,40,26,50,44,32,25,48,52,31,46,51,58,46,47,39,51,33,48,59,33,37,94,80,41,63,79,52,41,49,45,59,77,51,68,88,36,40,37,58,53,54,42,46,32,41,29,50,43,38,71,46,31,91,72,63,75,74,53,70,68,38,52,55,52,34,54,36,37,19,76,65,76,38,68,77,38,69,46,53,68,79,41,66,48,16,43,61,49,41,59,75,70,52,49,81,43,55,66,48,45,49,54,55,51,56,48,38,60,107

Nearest PDB structures (foldseek):
  6u28-assembly2_D  TM=5.487E-01  e=2.824E+00  Homo sapiens
  5ul1-assembly1_B  TM=2.831E-01  e=1.863E+00  Homo sapiens
  8cih-assembly1_A  TM=2.447E-01  e=1.229E+00  Homo sapiens
  8tgd-assembly2_D  TM=3.531E-01  e=5.150E+00  Homo sapiens
  8am0-assembly1_B  TM=2.863E-01  e=4.483E+00  Homo sapiens

pLDDT: mean 96.06, std 3.32, range [74.38, 98.69]

Foldseek 3Di:
DFLVVLLVVCQVVLQVLLCVLCVLVVQLVVLVVVLVVLVVLLCVLLVVLVVCVVVVVPCPPNVSVVSNVCSVVPSVVVSVVSVVSSVVSVVVCVVCVLVSLVSLLVSLVSLQVNQCVQCNPVSVPFDQFDAFLNGGPNLLSVLLNVLSVCLVVLDDDPSNVVSLVSCCVRPHVVSVCSNPDRCSSVSCVSQVPSHSCSSSNRSVSRRD